Protein AF-A0A5B7CLL6-F1 (afdb_monomer_lite)

Radius of gyration: 22.06 Å; chains: 1; bounding box: 62×54×50 Å

Organism: Portunus trituberculatus (NCBI:txid210409)

InterPro domains:
  IPR011990 Tetratricopeptide-like helical domain superfamily [G3DSA:1.25.40.10] (32-292)
  IPR011990 Tetratricopeptide-like helical domain superfamily [SSF48452] (37-175)
  IPR039941 Tetratricopeptide repeat protein 30 [PTHR20931] (1-291)

Foldseek 3Di:
DDPLVVDPDPVCPVVSVLVVLVVCVVPPPPPLVVVCPPPLVVSLVVLVVVCVVVPDFLVSLLSNLVSCVVVVVNVSNVVSLVVLVVCCCVVPVVLVFQCVVVVHDDDAPAPDPSLVRSCLLSSLLSQLVSCVVVVVLVSSVSSLRRGRDHDPVRDDQSSLQSVLVSCCVPCVPSSLVSLVVQVPDPPHDLCSLLVNLVSCLVVVVLVVSVVSCVVVVVSCVVRHDPLSVLLSVLSSCCVPPVPVSVVSVVVSVVVLVVLLVVLVVQLVVCVVVVPVVSNVVSVVVNVVSVVD

Secondary structure (DSSP, 8-state):
--GGGG---GGGHHHHHHHHHHHHHHHHSSHHHHT-SS-HHHHHHHHHHHHHHH---HHHHHHHHHHHHHTT-HHHHHHHHHHHHHHHHHH-GGG-TTTTTTT-------S-HHHHHTTHHHHHHHHHHHHHHTT-HHHHHHHHHSS----GGG--HHHHHHHHHHTTTT-HHHHHHHHHHHHTSSS--THHHHHHHHHHHHTT-HHHHHHHHHHTHHHHHHHS-HHHHHHHHHHHHTTT-HHHHHHHHHHHHHHHHHHHHHHHHHHHHHHHTT-HHHHHHHHHHHHHHHT-

Sequence (292 aa):
MKVTHQIEAPEYAGSITKLQAAIKYGEEDLPGAKSLEGRYEEACQKFTSALQVAGYQPHLSYNIALCHYRLKQYAPALKHIADIIERGIREHPELSVGMTTEGIEVRSVGNTLTLHETALIEAFNLKAAIEYQLKNYEAAREALTDMPPRSEEELDAVTLHNQALMNMETKPTEGFEKMQFLLGQNPFPPETFGNLLLLYCKYEYYHLAADVLAENAHLTYKYLTPHLFDFLDALITQQTAASEAYRKFDELGSRHIELLRKLTKVVQEARQNHDDDQVKTAVNEYEEILER

pLDDT: mean 86.13, std 16.88, range [28.53, 98.44]

Structure (mmCIF, N/CA/C/O backbone):
data_AF-A0A5B7CLL6-F1
#
_entry.id   AF-A0A5B7CLL6-F1
#
loop_
_atom_site.group_PDB
_atom_site.id
_atom_site.type_symbol
_atom_site.label_atom_id
_atom_site.label_alt_id
_atom_site.label_comp_id
_atom_site.label_asym_id
_atom_site.label_entity_id
_atom_site.label_seq_id
_atom_site.pdbx_PDB_ins_code
_atom_site.Cartn_x
_atom_site.Cartn_y
_atom_site.Cartn_z
_atom_site.occupancy
_atom_site.B_iso_or_equiv
_atom_site.auth_seq_id
_atom_site.auth_comp_id
_atom_site.auth_asym_id
_atom_site.auth_atom_id
_atom_site.pdbx_PDB_model_num
ATOM 1 N N . MET A 1 1 ? -30.129 6.382 -10.573 1.00 28.53 1 MET A N 1
ATOM 2 C CA . MET A 1 1 ? -31.321 5.591 -10.186 1.00 28.53 1 MET A CA 1
ATOM 3 C C . MET A 1 1 ? -31.013 4.125 -10.446 1.00 28.53 1 MET A C 1
ATOM 5 O O . MET A 1 1 ? -30.958 3.743 -11.606 1.00 28.53 1 MET A O 1
ATOM 9 N N . LYS A 1 2 ? -30.702 3.332 -9.412 1.00 29.56 2 LYS A N 1
ATOM 10 C CA . LYS A 1 2 ? -30.306 1.923 -9.580 1.00 29.56 2 LYS A CA 1
ATOM 11 C C . LYS A 1 2 ? -31.516 0.997 -9.413 1.00 29.56 2 LYS A C 1
ATOM 13 O O . LYS A 1 2 ? -32.236 1.096 -8.422 1.00 29.56 2 LYS A O 1
ATOM 18 N N . VAL A 1 3 ? -31.685 0.100 -10.387 1.00 39.50 3 VAL A N 1
ATOM 19 C CA . VAL A 1 3 ? -32.756 -0.907 -10.571 1.00 39.50 3 VAL A CA 1
ATOM 20 C C . VAL A 1 3 ? -33.029 -1.770 -9.325 1.00 39.50 3 VAL A C 1
ATOM 22 O O . VAL A 1 3 ? -34.127 -2.289 -9.156 1.00 39.50 3 VAL A O 1
ATOM 25 N N . THR A 1 4 ? -32.078 -1.857 -8.394 1.00 43.03 4 THR A N 1
ATOM 26 C CA . THR A 1 4 ? -32.193 -2.615 -7.137 1.00 43.03 4 THR A CA 1
ATOM 27 C C . THR A 1 4 ? -33.289 -2.122 -6.188 1.00 43.03 4 THR A C 1
ATOM 29 O O . THR A 1 4 ? -33.722 -2.884 -5.334 1.00 43.03 4 THR A O 1
ATOM 32 N N . HIS A 1 5 ? -33.772 -0.883 -6.337 1.00 43.03 5 HIS A N 1
ATOM 33 C CA . HIS A 1 5 ? -34.861 -0.336 -5.513 1.00 43.03 5 HIS A CA 1
ATOM 34 C C . HIS A 1 5 ? -36.261 -0.796 -5.958 1.00 43.03 5 HIS A C 1
ATOM 36 O O . HIS A 1 5 ? -37.241 -0.430 -5.322 1.00 43.03 5 HIS A O 1
ATOM 42 N N . GLN A 1 6 ? -36.373 -1.549 -7.060 1.00 43.72 6 GLN A N 1
ATOM 43 C CA . GLN A 1 6 ? -37.655 -1.955 -7.656 1.00 43.72 6 GLN A CA 1
ATOM 44 C C . GLN A 1 6 ? -37.982 -3.448 -7.465 1.00 43.72 6 GLN A C 1
ATOM 46 O O . GLN A 1 6 ? -38.968 -3.930 -8.016 1.00 43.72 6 GLN A O 1
ATOM 51 N N . ILE A 1 7 ? -37.164 -4.196 -6.716 1.00 49.41 7 ILE A N 1
ATOM 52 C CA . ILE A 1 7 ? -37.350 -5.637 -6.494 1.00 49.41 7 ILE A CA 1
ATOM 53 C C . ILE A 1 7 ? -37.855 -5.849 -5.058 1.00 49.41 7 ILE A C 1
ATOM 55 O O . ILE A 1 7 ? -37.069 -5.869 -4.117 1.00 49.41 7 ILE A O 1
ATOM 59 N N . GLU A 1 8 ? -39.172 -6.001 -4.890 1.00 44.25 8 GLU A N 1
ATOM 60 C CA . GLU A 1 8 ? -39.861 -6.129 -3.586 1.00 44.25 8 GLU A CA 1
ATOM 61 C C . GLU A 1 8 ? -40.186 -7.590 -3.199 1.00 44.25 8 GLU A C 1
ATOM 63 O O . GLU A 1 8 ? -41.149 -7.867 -2.486 1.00 44.25 8 GLU A O 1
ATOM 68 N N . ALA A 1 9 ? -39.410 -8.561 -3.681 1.00 53.50 9 ALA A N 1
ATOM 69 C CA . ALA A 1 9 ? -39.629 -9.974 -3.365 1.00 53.50 9 ALA A CA 1
ATOM 70 C C . ALA A 1 9 ? -38.901 -10.371 -2.052 1.00 53.50 9 ALA A C 1
ATOM 72 O O . ALA A 1 9 ? -37.671 -10.265 -1.994 1.00 53.50 9 ALA A O 1
ATOM 73 N N . PRO A 1 10 ? -39.607 -10.863 -1.005 1.00 54.81 10 PRO A N 1
ATOM 74 C CA . PRO A 1 10 ? -39.025 -11.147 0.319 1.00 54.81 10 PRO A CA 1
ATOM 75 C C . PRO A 1 10 ? -37.880 -12.168 0.307 1.00 54.81 10 PRO A C 1
ATOM 77 O O . PRO A 1 10 ? -36.974 -12.107 1.134 1.00 54.81 10 PRO A O 1
ATOM 80 N N . GLU A 1 11 ? -37.906 -13.095 -0.648 1.00 50.88 11 GLU A N 1
ATOM 81 C CA . GLU A 1 11 ? -36.912 -14.159 -0.826 1.00 50.88 11 GLU A CA 1
ATOM 82 C C . GLU A 1 11 ? -35.535 -13.650 -1.286 1.00 50.88 11 GLU A C 1
ATOM 84 O O . GLU A 1 11 ? -34.520 -14.294 -1.024 1.00 50.88 11 GLU A O 1
ATOM 89 N N . TYR A 1 12 ? -35.473 -12.462 -1.896 1.00 44.03 12 TYR A N 1
ATOM 90 C CA . TYR A 1 12 ? -34.223 -11.845 -2.344 1.00 44.03 12 TYR A CA 1
ATOM 91 C C . TYR A 1 12 ? -33.722 -10.747 -1.406 1.00 44.03 12 TYR A C 1
ATOM 93 O O . TYR A 1 12 ? -32.648 -10.205 -1.651 1.00 44.03 12 TYR A O 1
ATOM 101 N N . ALA A 1 13 ? -34.435 -10.443 -0.316 1.00 47.12 13 ALA A N 1
ATOM 102 C CA . ALA A 1 13 ? -34.081 -9.360 0.601 1.00 47.12 13 ALA A CA 1
ATOM 103 C C . ALA A 1 13 ? -32.644 -9.488 1.138 1.00 47.12 13 ALA A C 1
ATOM 105 O O . ALA A 1 13 ? -31.889 -8.525 1.086 1.00 47.12 13 ALA A O 1
ATOM 106 N N . GLY A 1 14 ? -32.220 -10.689 1.551 1.00 43.41 14 GLY A N 1
ATOM 107 C CA . GLY A 1 14 ? -30.854 -10.923 2.039 1.00 43.41 14 GLY A CA 1
ATOM 108 C C . GLY A 1 14 ? -29.777 -10.734 0.962 1.00 43.41 14 GLY A C 1
ATOM 109 O O . GLY A 1 14 ? -28.738 -10.129 1.222 1.00 43.41 14 GLY A O 1
ATOM 110 N N . SER A 1 15 ? -30.035 -11.194 -0.264 1.00 43.47 15 SER A N 1
ATOM 111 C CA . SER A 1 15 ? -29.130 -11.005 -1.405 1.00 43.47 15 SER A CA 1
ATOM 112 C C . SER A 1 15 ? -29.089 -9.549 -1.857 1.00 43.47 15 SER A C 1
ATOM 114 O O . SER A 1 15 ? -28.024 -9.055 -2.201 1.00 43.47 15 SER A O 1
ATOM 116 N N . ILE A 1 16 ? -30.218 -8.839 -1.794 1.00 45.34 16 ILE A N 1
ATOM 117 C CA . ILE A 1 16 ? -30.319 -7.405 -2.076 1.00 45.34 16 ILE A CA 1
ATOM 118 C C . ILE A 1 16 ? -29.562 -6.607 -1.017 1.00 45.34 16 ILE A C 1
ATOM 120 O O . ILE A 1 16 ? -28.816 -5.716 -1.394 1.00 45.34 16 ILE A O 1
ATOM 124 N N . THR A 1 17 ? -29.656 -6.948 0.272 1.00 48.69 17 THR A N 1
ATOM 125 C CA . THR A 1 17 ? -28.866 -6.299 1.331 1.00 48.69 17 THR A CA 1
ATOM 126 C C . THR A 1 17 ? -27.371 -6.543 1.146 1.00 48.69 17 THR A C 1
ATOM 128 O O . THR A 1 17 ? -26.596 -5.600 1.258 1.00 48.69 17 THR A O 1
ATOM 131 N N . LYS A 1 18 ? -26.952 -7.765 0.788 1.00 47.22 18 LYS A N 1
ATOM 132 C CA . LYS A 1 18 ? -25.548 -8.062 0.453 1.00 47.22 18 LYS A CA 1
ATOM 133 C C . LYS A 1 18 ? -25.075 -7.290 -0.779 1.00 47.22 18 LYS A C 1
ATOM 135 O O . LYS A 1 18 ? -23.983 -6.735 -0.766 1.00 47.22 18 LYS A O 1
ATOM 140 N N . LEU A 1 19 ? -25.903 -7.202 -1.821 1.00 41.66 19 LEU A N 1
ATOM 141 C CA . LEU A 1 19 ? -25.585 -6.460 -3.042 1.00 41.66 19 LEU A CA 1
ATOM 142 C C . LEU A 1 19 ? -25.564 -4.947 -2.793 1.00 41.66 19 LEU A C 1
ATOM 144 O O . LEU A 1 19 ? -24.717 -4.249 -3.327 1.00 41.66 19 LEU A O 1
ATOM 148 N N . GLN A 1 20 ? -26.473 -4.429 -1.967 1.00 43.66 20 GLN A N 1
ATOM 149 C CA . GLN A 1 20 ? -26.506 -3.033 -1.538 1.00 43.66 20 GLN A CA 1
ATOM 150 C C . GLN A 1 20 ? -25.306 -2.704 -0.652 1.00 43.66 20 GLN A C 1
ATOM 152 O O . GLN A 1 20 ? -24.717 -1.652 -0.850 1.00 43.66 20 GLN A O 1
ATOM 157 N N . ALA A 1 21 ? -24.899 -3.601 0.251 1.00 44.84 21 ALA A N 1
ATOM 158 C CA . ALA A 1 21 ? -23.683 -3.463 1.046 1.00 44.84 21 ALA A CA 1
ATOM 159 C C . ALA A 1 21 ? -22.424 -3.514 0.169 1.00 44.84 21 ALA A C 1
ATOM 161 O O . ALA A 1 21 ? -21.547 -2.684 0.349 1.00 44.84 21 ALA A O 1
ATOM 162 N N . ALA A 1 22 ? -22.362 -4.393 -0.836 1.00 44.75 22 ALA A N 1
ATOM 163 C CA . ALA A 1 22 ? -21.267 -4.451 -1.810 1.00 44.75 22 ALA A CA 1
ATOM 164 C C . ALA A 1 22 ? -21.238 -3.234 -2.760 1.00 44.75 22 ALA A C 1
ATOM 166 O O . ALA A 1 22 ? -20.177 -2.748 -3.139 1.00 44.75 22 ALA A O 1
ATOM 167 N N . ILE A 1 23 ? -22.401 -2.693 -3.133 1.00 43.12 23 ILE A N 1
ATOM 168 C CA . ILE A 1 23 ? -22.498 -1.442 -3.899 1.00 43.12 23 ILE A CA 1
ATOM 169 C C . ILE A 1 23 ? -22.072 -0.256 -3.029 1.00 43.12 23 ILE A C 1
ATOM 171 O O . ILE A 1 23 ? -21.338 0.606 -3.499 1.00 43.12 23 ILE A O 1
ATOM 175 N N . LYS A 1 24 ? -22.483 -0.239 -1.758 1.00 40.00 24 LYS A N 1
ATOM 176 C CA . LYS A 1 24 ? -22.046 0.736 -0.756 1.00 40.00 24 LYS A CA 1
ATOM 177 C C . LYS A 1 24 ? -20.530 0.648 -0.536 1.00 40.00 24 LYS A C 1
ATOM 179 O O . LYS A 1 24 ? -19.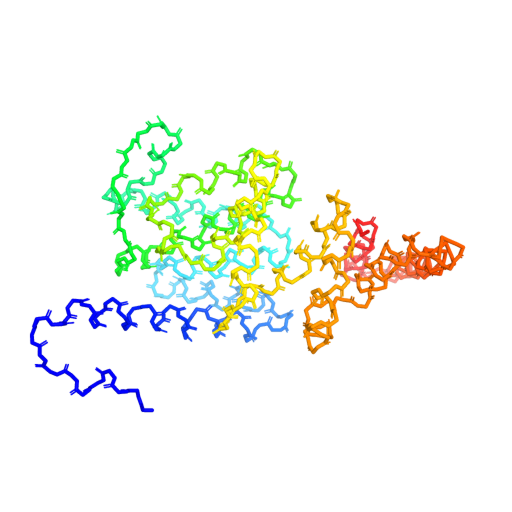869 1.676 -0.546 1.00 40.00 24 LYS A O 1
ATOM 184 N N . TYR A 1 25 ? -19.979 -0.565 -0.487 1.00 44.16 25 TYR A N 1
ATOM 185 C CA . TYR A 1 25 ? -18.542 -0.859 -0.443 1.00 44.16 25 TYR A CA 1
ATOM 186 C C . TYR A 1 25 ? -17.788 -0.256 -1.641 1.00 44.16 25 TYR A C 1
ATOM 188 O O . TYR A 1 25 ? -16.724 0.332 -1.484 1.00 44.16 25 TYR A O 1
ATOM 196 N N . GLY A 1 26 ? -18.367 -0.332 -2.844 1.00 43.38 26 GLY A N 1
ATOM 197 C CA . GLY A 1 26 ? -17.780 0.267 -4.047 1.00 43.38 26 GLY A CA 1
ATOM 198 C C . GLY A 1 26 ? -17.932 1.791 -4.162 1.00 43.38 26 GLY A C 1
ATOM 199 O O . GLY A 1 26 ? -17.134 2.425 -4.853 1.00 43.38 26 GLY A O 1
ATOM 200 N N . GLU A 1 27 ? -18.946 2.391 -3.526 1.00 36.75 27 GLU A N 1
ATOM 201 C CA . GLU A 1 27 ? -19.299 3.811 -3.702 1.00 36.75 27 GLU A CA 1
ATOM 202 C C . GLU A 1 27 ? -18.923 4.721 -2.518 1.00 36.75 27 GLU A C 1
ATOM 204 O O . GLU A 1 27 ? -18.674 5.908 -2.740 1.00 36.75 27 GLU A O 1
ATOM 209 N N . GLU A 1 28 ? -18.842 4.207 -1.287 1.00 43.53 28 GLU A N 1
ATOM 210 C CA . GLU A 1 28 ? -18.696 5.033 -0.075 1.00 43.53 28 GLU A CA 1
ATOM 211 C C . GLU A 1 28 ? -17.295 5.045 0.553 1.00 43.53 28 GLU A C 1
ATOM 213 O O . GLU A 1 28 ? -17.025 5.934 1.357 1.00 43.53 28 GLU A O 1
ATOM 218 N N . ASP A 1 29 ? -16.374 4.159 0.157 1.00 46.00 29 ASP A N 1
ATOM 219 C CA . ASP A 1 29 ? -15.053 4.058 0.814 1.00 46.00 29 ASP A CA 1
ATOM 220 C C . ASP A 1 29 ? -13.937 4.885 0.133 1.00 46.00 29 ASP A C 1
ATOM 222 O O . ASP A 1 29 ? -12.796 4.986 0.578 1.00 46.00 29 ASP A O 1
ATOM 226 N N . LEU A 1 30 ? -14.278 5.558 -0.968 1.00 39.41 30 LEU A N 1
ATOM 227 C CA . LEU A 1 30 ? -13.380 6.428 -1.734 1.00 39.41 30 LEU A CA 1
ATOM 228 C C . LEU A 1 30 ? -13.500 7.949 -1.486 1.00 39.41 30 LEU A C 1
ATOM 230 O O . LEU A 1 30 ? -12.500 8.628 -1.738 1.00 39.41 30 LEU A O 1
ATOM 234 N N . PRO A 1 31 ? -14.616 8.553 -1.018 1.00 41.47 31 PRO A N 1
ATOM 235 C CA . PRO A 1 31 ? -14.715 10.016 -0.952 1.00 41.47 31 PRO A CA 1
ATOM 236 C C . PRO A 1 31 ? -13.878 10.660 0.162 1.00 41.47 31 PRO A C 1
ATOM 238 O O . PRO A 1 31 ? -13.373 11.767 -0.028 1.00 41.47 31 PRO A O 1
ATOM 241 N N . GLY A 1 32 ? -13.705 9.988 1.307 1.00 42.59 32 GLY A N 1
ATOM 242 C CA . GLY A 1 32 ? -13.029 10.574 2.472 1.00 42.59 32 GLY A CA 1
ATOM 243 C C . GLY A 1 32 ? -11.549 10.868 2.220 1.00 42.59 32 GLY A C 1
ATOM 244 O O . GLY A 1 32 ? -11.071 11.956 2.536 1.00 42.59 32 GLY A O 1
ATOM 245 N N . ALA A 1 33 ? -10.844 9.929 1.580 1.00 36.81 33 ALA A N 1
ATOM 246 C CA . ALA A 1 33 ? -9.417 10.045 1.282 1.00 36.81 33 ALA A CA 1
ATOM 247 C C . ALA A 1 33 ? -9.124 10.705 -0.079 1.00 36.81 33 ALA A C 1
ATOM 249 O O . ALA A 1 33 ? -8.124 11.412 -0.194 1.00 36.81 33 ALA A O 1
ATOM 250 N N . LYS A 1 34 ? -9.995 10.563 -1.098 1.00 42.22 34 LYS A N 1
ATOM 251 C CA . LYS A 1 34 ? -9.813 11.288 -2.377 1.00 42.22 34 LYS A CA 1
ATOM 252 C C . LYS A 1 34 ? -9.913 12.803 -2.228 1.00 42.22 34 LYS A C 1
ATOM 254 O O . LYS A 1 34 ? -9.340 13.515 -3.041 1.00 42.22 34 LYS A O 1
ATOM 259 N N . SER A 1 35 ? -10.618 13.305 -1.213 1.00 41.06 35 SER A N 1
ATOM 260 C CA . SER A 1 35 ? -10.756 14.749 -0.990 1.00 41.06 35 SER A CA 1
ATOM 261 C C . SER A 1 35 ? -9.531 15.399 -0.321 1.00 41.06 35 SER A C 1
ATOM 263 O O . SER A 1 35 ? -9.553 16.606 -0.072 1.00 41.06 35 SER A O 1
ATOM 265 N N . LEU A 1 36 ? -8.483 14.633 0.002 1.00 48.75 36 LEU A N 1
ATOM 266 C CA . LEU A 1 36 ? -7.332 15.084 0.788 1.00 48.75 36 LEU A CA 1
ATOM 267 C C . LEU A 1 36 ? -6.051 15.127 -0.050 1.00 48.75 36 LEU A C 1
ATOM 269 O O . LEU A 1 36 ? -5.024 14.598 0.364 1.00 48.75 36 LEU A O 1
ATOM 273 N N . GLU A 1 37 ? -6.106 15.755 -1.226 1.00 55.41 37 GLU A N 1
ATOM 274 C CA . GLU A 1 37 ? -4.934 16.048 -2.064 1.00 55.41 37 GLU A CA 1
ATOM 275 C C . GLU A 1 37 ? -3.871 16.829 -1.258 1.00 55.41 37 GLU A C 1
ATOM 277 O O . GLU A 1 37 ? -3.902 18.054 -1.164 1.00 55.41 37 GLU A O 1
ATOM 282 N N . GLY A 1 38 ? -2.956 16.106 -0.605 1.00 62.75 38 GLY A N 1
ATOM 283 C CA . GLY A 1 38 ? -1.790 16.647 0.103 1.00 62.75 38 GLY A CA 1
ATOM 284 C C . GLY A 1 38 ? -2.044 17.333 1.453 1.00 62.75 38 GLY A C 1
ATOM 285 O O . GLY A 1 38 ? -1.084 17.757 2.083 1.00 62.75 38 GLY A O 1
ATOM 286 N N . ARG A 1 39 ? -3.290 17.441 1.937 1.00 80.06 39 ARG A N 1
ATOM 287 C CA . ARG A 1 39 ? -3.636 18.157 3.192 1.00 80.06 39 ARG A CA 1
ATOM 288 C C . ARG A 1 39 ? -3.904 17.206 4.360 1.00 80.06 39 ARG A C 1
ATOM 290 O O . ARG A 1 39 ? -4.949 17.277 5.012 1.00 80.06 39 ARG A O 1
ATOM 297 N N . TYR A 1 40 ? -2.980 16.283 4.599 1.00 84.75 40 TYR A N 1
ATOM 298 C CA . TYR A 1 40 ? -3.172 15.199 5.565 1.00 84.75 40 TYR A CA 1
ATOM 299 C C . TYR A 1 40 ? -3.127 15.678 7.022 1.00 84.75 40 TYR A C 1
ATOM 301 O O . TYR A 1 40 ? -3.878 15.165 7.849 1.00 84.75 40 TYR A O 1
ATOM 309 N N . GLU A 1 41 ? -2.324 16.693 7.348 1.00 85.12 41 GLU A N 1
ATOM 310 C CA . GLU A 1 41 ? -2.275 17.282 8.691 1.00 85.12 41 GLU A CA 1
ATOM 311 C C . GLU A 1 41 ? -3.617 17.905 9.080 1.00 85.12 41 GLU A C 1
ATOM 313 O O . GLU A 1 41 ? -4.142 17.652 10.165 1.00 85.12 41 GLU A O 1
ATOM 318 N N . GLU A 1 42 ? -4.208 18.692 8.180 1.00 84.69 42 GLU A N 1
ATOM 319 C CA . GLU A 1 42 ? -5.504 19.326 8.419 1.00 84.69 42 GLU A CA 1
ATOM 320 C C . GLU A 1 42 ? -6.633 18.300 8.529 1.00 84.69 42 GLU A C 1
ATOM 322 O O . GLU A 1 42 ? -7.548 18.446 9.344 1.00 84.69 42 GLU A O 1
ATOM 327 N N . ALA A 1 43 ? -6.576 17.250 7.708 1.00 85.19 43 ALA A N 1
ATOM 328 C CA . ALA A 1 43 ? -7.517 16.144 7.780 1.00 85.19 43 ALA A CA 1
ATOM 329 C C . ALA A 1 43 ? -7.431 15.428 9.127 1.00 85.19 43 ALA A C 1
ATOM 331 O O . ALA A 1 43 ? -8.451 15.234 9.790 1.00 85.19 43 ALA A O 1
ATOM 332 N N . CYS A 1 44 ? -6.209 15.114 9.560 1.00 88.38 44 CYS A N 1
ATOM 333 C CA . CYS A 1 44 ? -5.941 14.481 10.842 1.00 88.38 44 CYS A CA 1
ATOM 334 C C . CYS A 1 44 ? -6.528 15.302 11.999 1.00 88.38 44 CYS A C 1
ATOM 336 O O . CYS A 1 44 ? -7.218 14.755 12.862 1.00 88.38 44 CYS A O 1
ATOM 338 N N . GLN A 1 45 ? -6.354 16.629 11.976 1.00 89.50 45 GLN A N 1
ATOM 339 C CA . GLN A 1 45 ? -6.948 17.526 12.972 1.00 89.50 45 GLN A CA 1
ATOM 340 C C . GLN A 1 45 ? -8.480 17.457 12.973 1.00 89.50 45 GLN A C 1
ATOM 342 O O . GLN A 1 45 ? -9.081 17.289 14.033 1.00 89.50 45 GLN A O 1
ATOM 347 N N . LYS A 1 46 ? -9.123 17.520 11.799 1.00 89.50 46 LYS A N 1
ATOM 348 C CA . LYS A 1 46 ? -10.590 17.440 11.685 1.00 89.50 46 LYS A CA 1
ATOM 349 C C . LYS A 1 46 ? -11.139 16.110 12.192 1.00 89.50 46 LYS A C 1
ATOM 351 O O . LYS A 1 46 ? -12.118 16.111 12.937 1.00 89.50 46 LYS A O 1
ATOM 356 N N . PHE A 1 47 ? -10.513 14.991 11.828 1.00 90.94 47 PHE A N 1
ATOM 357 C CA . PHE A 1 47 ? -10.928 13.674 12.313 1.00 90.94 47 PHE A CA 1
ATOM 358 C C . PHE A 1 47 ? -10.720 13.534 13.820 1.00 90.94 47 PHE A C 1
ATOM 360 O O . PHE A 1 47 ? -11.599 13.021 14.508 1.00 90.94 47 PHE A O 1
ATOM 367 N N . THR A 1 48 ? -9.618 14.065 14.352 1.00 89.88 48 THR A N 1
ATOM 368 C CA . THR A 1 48 ? -9.360 14.087 15.798 1.00 89.88 48 THR A CA 1
ATOM 369 C C . THR A 1 48 ? -10.427 14.892 16.542 1.00 89.88 48 THR A C 1
ATOM 371 O O . THR A 1 48 ? -10.965 14.422 17.544 1.00 89.88 48 THR A O 1
ATOM 374 N N . SER A 1 49 ? -10.798 16.074 16.040 1.00 90.31 49 SER A N 1
ATOM 375 C C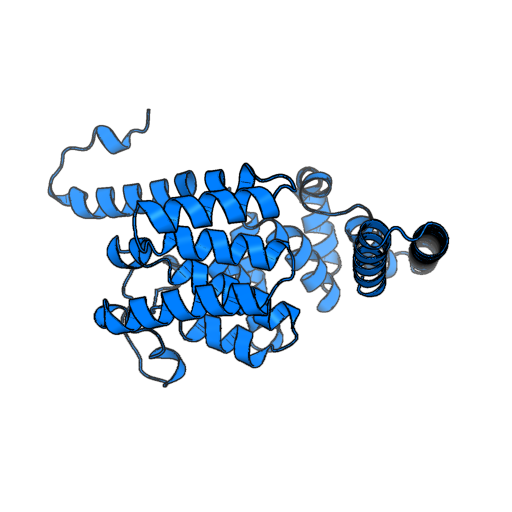A . SER A 1 49 ? -11.888 16.870 16.618 1.00 90.31 49 SER A CA 1
ATOM 376 C C . SER A 1 49 ? -13.239 16.152 16.530 1.00 90.31 49 SER A C 1
ATOM 378 O O . SER A 1 49 ? -13.999 16.167 17.495 1.00 90.31 49 SER A O 1
ATOM 380 N N . ALA A 1 50 ? -13.535 15.484 15.411 1.00 89.62 50 ALA A N 1
ATOM 381 C CA . ALA A 1 50 ? -14.760 14.699 15.263 1.00 89.62 50 ALA A CA 1
ATOM 382 C C . ALA A 1 50 ? -14.820 13.538 16.270 1.00 89.62 50 ALA A C 1
ATOM 384 O O . ALA A 1 50 ? -15.852 13.342 16.907 1.00 89.62 50 ALA A O 1
ATOM 385 N N . LEU A 1 51 ? -13.705 12.829 16.474 1.00 88.44 51 LEU A N 1
ATOM 386 C CA . LEU A 1 51 ? -13.587 11.738 17.446 1.00 88.44 51 LEU A CA 1
ATOM 387 C C . LEU A 1 51 ? -13.797 12.227 18.892 1.00 88.44 51 LEU A C 1
ATOM 389 O O . LEU A 1 51 ? -14.418 11.538 19.696 1.00 88.44 51 LEU A O 1
ATOM 393 N N . GLN A 1 52 ? -13.324 13.433 19.227 1.00 90.19 52 GLN A N 1
ATOM 394 C CA . GLN A 1 52 ? -13.542 14.042 20.547 1.00 90.19 52 GLN A CA 1
ATOM 395 C C . GLN A 1 52 ? -15.016 14.384 20.810 1.00 90.19 52 GLN A C 1
ATOM 397 O O . GLN A 1 52 ? -15.470 14.273 21.946 1.00 90.19 52 GLN A O 1
ATOM 402 N N . VAL A 1 53 ? -15.761 14.797 19.778 1.00 92.44 53 VAL A N 1
ATOM 403 C CA . VAL A 1 53 ? -17.172 15.203 19.904 1.00 92.44 53 VAL A CA 1
ATOM 404 C C . VAL A 1 53 ? -18.121 14.006 19.832 1.00 92.44 53 VAL A C 1
ATOM 406 O O . VAL A 1 53 ? -19.034 13.900 20.647 1.00 92.44 53 VAL A O 1
ATOM 409 N N . ALA A 1 54 ? -17.927 13.114 18.859 1.00 90.12 54 ALA A N 1
ATOM 410 C CA . ALA A 1 54 ? -18.807 11.970 18.610 1.00 90.12 54 ALA A CA 1
ATOM 411 C C . ALA A 1 54 ? -18.478 10.744 19.481 1.00 90.12 54 ALA A C 1
ATOM 413 O O . ALA A 1 54 ? -19.250 9.786 19.522 1.00 90.12 54 ALA A O 1
ATOM 414 N N . GLY A 1 55 ? -17.336 10.766 20.172 1.00 90.25 55 GLY A N 1
ATOM 415 C CA . GLY A 1 55 ? -16.785 9.601 20.848 1.00 90.25 55 GLY A CA 1
ATOM 416 C C . GLY A 1 55 ? -16.075 8.658 19.877 1.00 90.25 55 GLY A C 1
ATOM 417 O O . GLY A 1 55 ? -15.912 8.941 18.689 1.00 90.25 55 GLY A O 1
ATOM 418 N N . TYR A 1 56 ? -15.618 7.523 20.404 1.00 92.62 56 TYR A N 1
ATOM 419 C CA . TYR A 1 56 ? -14.859 6.560 19.614 1.00 92.62 56 TYR A CA 1
ATOM 420 C C . TYR A 1 56 ? -15.700 5.986 18.466 1.00 92.62 56 TYR A C 1
ATOM 422 O O . TYR A 1 56 ? -16.793 5.478 18.700 1.00 92.62 56 TYR A O 1
ATOM 430 N N . GLN A 1 57 ? -15.156 6.039 17.250 1.00 92.44 57 GLN A N 1
ATOM 431 C CA . GLN A 1 57 ? -15.726 5.444 16.042 1.00 92.44 57 GLN A CA 1
ATOM 432 C C . GLN A 1 57 ? -14.589 4.775 15.250 1.00 92.44 57 GLN A C 1
ATOM 434 O O . GLN A 1 57 ? -13.611 5.472 14.941 1.00 92.44 57 GLN A O 1
ATOM 439 N N . PRO A 1 58 ? -14.682 3.477 14.900 1.00 94.31 58 PRO A N 1
ATOM 440 C CA . PRO A 1 58 ? -13.594 2.758 14.232 1.00 94.31 58 PRO A CA 1
ATOM 441 C C . PRO A 1 58 ? -13.131 3.423 12.933 1.00 94.31 58 PRO A C 1
ATOM 443 O O . PRO A 1 58 ? -11.942 3.693 12.776 1.00 94.31 58 PRO A O 1
ATOM 446 N N . HIS A 1 59 ? -14.062 3.825 12.063 1.00 93.06 59 HIS A N 1
ATOM 447 C CA . HIS A 1 59 ? -13.727 4.514 10.811 1.00 93.06 59 HIS A CA 1
ATOM 448 C C . HIS A 1 59 ? -13.036 5.873 11.022 1.00 93.06 59 HIS A C 1
ATOM 450 O O . HIS A 1 59 ? -12.166 6.249 10.238 1.00 93.06 59 HIS A O 1
ATOM 456 N N . LEU A 1 60 ? -13.367 6.623 12.084 1.00 91.50 60 LEU A N 1
ATOM 457 C CA . LEU A 1 60 ? -12.645 7.864 12.402 1.00 91.50 60 LEU A CA 1
ATOM 458 C C . LEU A 1 60 ? -11.219 7.565 12.872 1.00 91.50 60 LEU A C 1
ATOM 460 O O . LEU A 1 60 ? -10.289 8.243 12.443 1.00 91.50 60 LEU A O 1
ATOM 464 N N . SER A 1 61 ? -11.038 6.536 13.705 1.00 95.44 61 SER A N 1
ATOM 465 C CA . SER A 1 61 ? -9.706 6.088 14.129 1.00 95.44 61 SER A CA 1
ATOM 466 C C . SER A 1 61 ? -8.873 5.616 12.933 1.00 95.44 61 SER A C 1
ATOM 468 O O . SER A 1 61 ? -7.705 5.982 12.815 1.00 95.44 61 SER A O 1
ATOM 470 N N . TYR A 1 62 ? -9.488 4.883 12.000 1.00 96.50 62 TYR A N 1
ATOM 471 C CA . TYR A 1 62 ? -8.840 4.436 10.769 1.00 96.50 62 TYR A CA 1
ATOM 472 C C . TYR A 1 62 ? -8.413 5.621 9.897 1.00 96.50 62 TYR A C 1
ATOM 474 O O . TYR A 1 62 ? -7.269 5.682 9.459 1.00 96.50 62 TYR A O 1
ATOM 482 N N . ASN A 1 63 ? -9.283 6.615 9.708 1.00 93.12 63 ASN A N 1
ATOM 483 C CA . ASN A 1 63 ? -8.949 7.809 8.933 1.00 93.12 63 ASN A CA 1
ATOM 484 C C . ASN A 1 63 ? -7.790 8.612 9.550 1.00 93.12 63 ASN A C 1
ATOM 486 O O . ASN A 1 63 ? -6.943 9.129 8.818 1.00 93.12 63 ASN A O 1
ATOM 490 N N . ILE A 1 64 ? -7.704 8.686 10.883 1.00 93.00 64 ILE A N 1
ATOM 491 C CA . ILE A 1 64 ? -6.554 9.284 11.581 1.00 93.00 64 ILE A CA 1
ATOM 492 C C . ILE A 1 64 ? -5.285 8.458 11.326 1.00 93.00 64 ILE A C 1
ATOM 494 O O . ILE A 1 64 ? -4.247 9.025 10.975 1.00 93.00 64 ILE A O 1
ATOM 498 N N . ALA A 1 65 ? -5.368 7.126 11.432 1.00 95.31 65 ALA A N 1
ATOM 499 C CA . ALA A 1 65 ? -4.253 6.231 11.127 1.00 95.31 65 ALA A CA 1
ATOM 500 C C . ALA A 1 65 ? -3.759 6.406 9.685 1.00 95.31 65 ALA A C 1
ATOM 502 O O . ALA A 1 65 ? -2.556 6.511 9.451 1.00 95.31 65 ALA A O 1
ATOM 503 N N . LEU A 1 66 ? -4.683 6.508 8.728 1.00 92.88 66 LEU A N 1
ATOM 504 C CA . LEU A 1 66 ? -4.380 6.719 7.318 1.00 92.88 66 LEU A CA 1
ATOM 505 C C . LEU A 1 66 ? -3.691 8.069 7.085 1.00 92.88 66 LEU A C 1
ATOM 507 O O . LEU A 1 66 ? -2.722 8.132 6.331 1.00 92.88 66 LEU A O 1
ATOM 511 N N . CYS A 1 67 ? -4.127 9.138 7.761 1.00 90.12 67 CYS A N 1
ATOM 512 C CA . CYS A 1 67 ? -3.439 10.429 7.699 1.00 90.12 67 CYS A CA 1
ATOM 513 C C . CYS A 1 67 ? -2.003 10.316 8.227 1.00 90.12 67 CYS A C 1
ATOM 515 O O . CYS A 1 67 ? -1.070 10.752 7.559 1.00 90.12 67 CYS A O 1
ATOM 517 N N . HIS A 1 68 ? -1.803 9.679 9.384 1.00 92.56 68 HIS A N 1
ATOM 518 C CA . HIS A 1 68 ? -0.462 9.454 9.926 1.00 92.56 68 HIS A CA 1
ATOM 519 C C . HIS A 1 68 ? 0.411 8.603 9.000 1.00 92.56 68 HIS A C 1
ATOM 521 O O . HIS A 1 68 ? 1.578 8.931 8.802 1.00 92.56 68 HIS A O 1
ATOM 527 N N . TYR A 1 69 ? -0.150 7.564 8.378 1.00 92.06 69 TYR A N 1
ATOM 528 C CA . TYR A 1 69 ? 0.544 6.760 7.376 1.00 92.06 69 TYR A CA 1
ATOM 529 C C . TYR A 1 69 ? 0.992 7.600 6.174 1.00 92.06 69 TYR A C 1
ATOM 531 O O . TYR A 1 69 ? 2.157 7.535 5.787 1.00 92.06 69 TYR A O 1
ATOM 539 N N . ARG A 1 70 ? 0.108 8.445 5.624 1.00 87.12 70 ARG A N 1
ATOM 540 C CA . ARG A 1 70 ? 0.447 9.360 4.517 1.00 87.12 70 ARG A CA 1
ATOM 541 C C . ARG A 1 70 ? 1.514 10.387 4.903 1.00 87.12 70 ARG A C 1
ATOM 543 O O . ARG A 1 70 ? 2.284 10.799 4.046 1.00 87.12 70 ARG A O 1
ATOM 550 N N . LEU A 1 71 ? 1.602 10.735 6.186 1.00 86.94 71 LEU A N 1
ATOM 551 C CA . LEU A 1 71 ? 2.650 11.582 6.765 1.00 86.94 71 LEU A CA 1
ATOM 552 C C . LEU A 1 71 ? 3.907 10.812 7.200 1.00 86.94 71 LEU A C 1
ATOM 554 O O . LEU A 1 71 ? 4.785 11.397 7.835 1.00 86.94 71 LEU A O 1
ATOM 558 N N . LYS A 1 72 ? 3.987 9.505 6.909 1.00 88.25 72 LYS A N 1
ATOM 559 C CA . LYS A 1 72 ? 5.066 8.589 7.327 1.00 88.25 72 LYS A CA 1
ATOM 560 C C . LYS A 1 72 ? 5.282 8.506 8.842 1.00 88.25 72 LYS A C 1
ATOM 562 O O . LYS A 1 72 ? 6.330 8.091 9.331 1.00 88.25 72 LYS A O 1
ATOM 567 N N . GLN A 1 73 ? 4.268 8.868 9.616 1.00 91.44 73 GLN A N 1
ATOM 568 C CA . GLN A 1 73 ? 4.250 8.769 11.070 1.00 91.44 73 GLN A CA 1
ATOM 569 C C . GLN A 1 73 ? 3.725 7.386 11.471 1.00 91.44 73 GLN A C 1
ATOM 571 O O . GLN A 1 73 ? 2.602 7.242 11.956 1.00 91.44 73 GLN A O 1
ATOM 576 N N . TYR A 1 74 ? 4.539 6.349 11.257 1.00 94.81 74 TYR A N 1
ATOM 577 C CA . TYR A 1 74 ? 4.087 4.963 11.415 1.00 94.81 74 TYR A CA 1
ATOM 578 C C . TYR A 1 74 ? 3.733 4.592 12.856 1.00 94.81 74 TYR A C 1
ATOM 580 O O . TYR A 1 74 ? 2.746 3.900 13.069 1.00 94.81 74 TYR A O 1
ATOM 588 N N . ALA A 1 75 ? 4.467 5.083 13.858 1.00 96.31 75 ALA A N 1
ATOM 589 C CA . ALA A 1 75 ? 4.169 4.762 15.256 1.00 96.31 75 ALA A CA 1
ATOM 590 C C . ALA A 1 75 ? 2.778 5.273 15.707 1.00 96.31 75 ALA A C 1
ATOM 592 O O . ALA A 1 75 ? 1.999 4.476 16.235 1.00 96.31 75 ALA A O 1
ATOM 593 N N . PRO A 1 76 ? 2.397 6.545 15.459 1.00 96.44 76 PRO A N 1
ATOM 594 C CA . PRO A 1 76 ? 1.020 6.998 15.663 1.00 96.44 76 PRO A CA 1
ATOM 595 C C . PRO A 1 76 ? -0.020 6.215 14.852 1.00 96.44 76 PRO A C 1
ATOM 597 O O . PRO A 1 76 ? -1.071 5.876 15.394 1.00 96.44 76 PRO A O 1
ATOM 600 N N . ALA A 1 77 ? 0.268 5.887 13.587 1.00 97.12 77 ALA A N 1
ATOM 601 C CA . ALA A 1 77 ? -0.649 5.110 12.751 1.00 97.12 77 ALA A CA 1
ATOM 602 C C . ALA A 1 77 ? -0.917 3.715 13.343 1.00 97.12 77 ALA A C 1
ATOM 604 O O . ALA A 1 77 ? -2.071 3.334 13.532 1.00 97.12 77 ALA A O 1
ATOM 605 N N . LEU A 1 78 ? 0.143 2.992 13.715 1.00 98.00 78 LEU A N 1
ATOM 606 C CA . LEU A 1 78 ? 0.065 1.663 14.323 1.00 98.00 78 LEU A CA 1
ATOM 607 C C . LEU A 1 78 ? -0.672 1.677 15.662 1.00 98.00 78 LEU A C 1
ATOM 609 O O . LEU A 1 78 ? -1.394 0.731 15.957 1.00 98.00 78 LEU A O 1
ATOM 613 N N . LYS A 1 79 ? -0.561 2.757 16.445 1.00 98.06 79 LYS A N 1
ATOM 614 C CA . LYS A 1 79 ? -1.340 2.909 17.680 1.00 98.06 79 LYS A CA 1
ATOM 615 C C . LYS A 1 79 ? -2.846 2.932 17.403 1.00 98.06 79 LYS A C 1
ATOM 617 O O . LYS A 1 79 ? -3.592 2.192 18.033 1.00 98.06 79 LYS A O 1
ATOM 622 N N . HIS A 1 80 ? -3.292 3.743 16.444 1.00 97.50 80 HIS A N 1
ATOM 623 C CA . HIS A 1 80 ? -4.709 3.803 16.071 1.00 97.50 80 HIS A CA 1
ATOM 624 C C . HIS A 1 80 ? -5.221 2.484 15.483 1.00 97.50 80 HIS A C 1
ATOM 626 O O . HIS A 1 80 ? -6.360 2.103 15.745 1.00 97.50 80 HIS A O 1
ATOM 632 N N . ILE A 1 81 ? -4.383 1.790 14.709 1.00 98.38 81 ILE A N 1
ATOM 633 C CA . ILE A 1 81 ? -4.674 0.457 14.164 1.00 98.38 81 ILE A CA 1
ATOM 634 C C . ILE A 1 81 ? -4.831 -0.567 15.293 1.00 98.38 81 ILE A C 1
ATOM 636 O O . ILE A 1 81 ? -5.813 -1.305 15.305 1.00 98.38 81 ILE A O 1
ATOM 640 N N . ALA A 1 82 ? -3.905 -0.593 16.255 1.00 98.25 82 ALA A N 1
ATOM 641 C CA . ALA A 1 82 ? -3.975 -1.487 17.406 1.00 98.25 82 ALA A CA 1
ATOM 642 C C . ALA A 1 82 ? -5.257 -1.251 18.219 1.00 98.25 82 ALA A C 1
ATOM 644 O O . ALA A 1 82 ? -5.972 -2.206 18.506 1.00 98.25 82 ALA A O 1
ATOM 645 N N . ASP A 1 83 ? -5.612 0.012 18.481 1.00 97.62 83 ASP A N 1
ATOM 646 C CA . ASP A 1 83 ? -6.847 0.364 19.192 1.00 97.62 83 ASP A CA 1
ATOM 647 C C . ASP A 1 83 ? -8.112 -0.150 18.469 1.00 97.62 83 ASP A C 1
ATOM 649 O O . ASP A 1 83 ? -9.076 -0.548 19.127 1.00 97.62 83 ASP A O 1
ATOM 653 N N . ILE A 1 84 ? -8.136 -0.133 17.126 1.00 98.25 84 ILE A N 1
ATOM 654 C CA . ILE A 1 84 ? -9.241 -0.690 16.319 1.00 98.25 84 ILE A CA 1
ATOM 655 C C . ILE A 1 84 ? -9.293 -2.210 16.460 1.00 98.25 84 ILE A C 1
ATOM 657 O O . ILE A 1 84 ? -10.354 -2.761 16.751 1.00 98.25 84 ILE A O 1
ATOM 661 N N . ILE A 1 85 ? -8.152 -2.881 16.292 1.00 98.12 85 ILE A N 1
ATOM 662 C CA . ILE A 1 85 ? -8.060 -4.343 16.344 1.00 98.12 85 ILE A CA 1
ATOM 663 C C . ILE A 1 85 ? -8.448 -4.864 17.732 1.00 98.12 85 ILE A C 1
ATOM 665 O O . ILE A 1 85 ? -9.293 -5.751 17.837 1.00 98.12 85 ILE A O 1
ATOM 669 N N . GLU A 1 86 ? -7.895 -4.290 18.802 1.00 97.56 86 GLU A N 1
ATOM 670 C CA . GLU A 1 86 ? -8.185 -4.703 20.181 1.00 97.56 86 GLU A CA 1
ATOM 671 C C . GLU A 1 86 ? -9.672 -4.563 20.522 1.00 97.56 86 GLU A C 1
ATOM 673 O O . GLU A 1 86 ? -10.262 -5.449 21.149 1.00 97.56 86 GLU A O 1
ATOM 678 N N . ARG A 1 87 ? -10.307 -3.468 20.087 1.00 97.31 87 ARG A N 1
ATOM 679 C CA . ARG A 1 87 ? -11.748 -3.278 20.275 1.00 97.31 87 ARG A CA 1
ATOM 680 C C . ARG A 1 87 ? -12.556 -4.249 19.435 1.00 97.31 87 ARG A C 1
ATOM 682 O O . ARG A 1 87 ? -13.472 -4.848 19.983 1.00 97.31 87 ARG A O 1
ATOM 689 N N . GLY A 1 88 ? -12.193 -4.462 18.172 1.00 97.12 88 GLY A N 1
ATOM 690 C CA . GLY A 1 88 ? -12.848 -5.442 17.308 1.00 97.12 88 GLY A CA 1
ATOM 691 C C . GLY A 1 88 ? -12.820 -6.851 17.904 1.00 97.12 88 GLY A C 1
ATOM 692 O O . GLY A 1 88 ? -13.857 -7.496 17.979 1.00 97.12 88 GLY A O 1
ATOM 693 N N . ILE A 1 89 ? -11.675 -7.293 18.434 1.00 96.56 89 ILE A N 1
ATOM 694 C CA . ILE A 1 89 ? -11.543 -8.600 19.103 1.00 96.56 89 ILE A CA 1
ATOM 695 C C . ILE A 1 89 ? -12.418 -8.676 20.360 1.00 96.56 89 ILE A C 1
ATOM 697 O O . ILE A 1 89 ? -13.082 -9.681 20.609 1.00 96.56 89 ILE A O 1
ATOM 701 N N . ARG A 1 90 ? -12.406 -7.621 21.181 1.00 96.94 90 ARG A N 1
ATOM 702 C CA . ARG A 1 90 ? -13.110 -7.602 22.468 1.00 96.94 90 ARG A CA 1
ATOM 703 C C . ARG A 1 90 ? -14.626 -7.482 22.316 1.00 96.94 90 ARG A C 1
ATOM 705 O O . ARG A 1 90 ? -15.362 -8.071 23.103 1.00 96.94 90 ARG A O 1
ATOM 712 N N . GLU A 1 91 ? -15.076 -6.658 21.378 1.00 96.88 91 GLU A N 1
ATOM 713 C CA . GLU A 1 91 ? -16.484 -6.295 21.190 1.00 96.88 91 GLU A CA 1
ATOM 714 C C . GLU A 1 91 ? -17.187 -7.246 20.214 1.00 96.88 91 GLU A C 1
ATOM 716 O O . GLU A 1 91 ? -18.384 -7.476 20.373 1.00 96.88 91 GLU A O 1
ATOM 721 N N . HIS A 1 92 ? -16.437 -7.852 19.284 1.00 96.31 92 HIS A N 1
ATOM 722 C CA . HIS A 1 92 ? -16.943 -8.759 18.252 1.00 96.31 92 HIS A CA 1
ATOM 723 C C . HIS A 1 92 ? -16.121 -10.060 18.144 1.00 96.31 92 HIS A C 1
ATOM 725 O O . HIS A 1 92 ? -15.536 -10.344 17.090 1.00 96.31 92 HIS A O 1
ATOM 731 N N . PRO A 1 93 ? -16.065 -10.892 19.206 1.00 95.06 93 PRO A N 1
ATOM 732 C CA . PRO A 1 93 ? -15.324 -12.157 19.186 1.00 95.06 93 PRO A CA 1
ATOM 733 C C . PRO A 1 93 ? -15.810 -13.131 18.096 1.00 95.06 93 PRO A C 1
ATOM 735 O O . PRO A 1 93 ? -15.059 -14.002 17.661 1.00 95.06 93 PRO A O 1
ATOM 738 N N . GLU A 1 94 ? -17.044 -12.977 17.609 1.00 93.00 94 GLU A N 1
ATOM 739 C CA . GLU A 1 94 ? -17.606 -13.738 16.491 1.00 93.00 94 GLU A CA 1
ATOM 740 C C . GLU A 1 94 ? -16.859 -13.537 15.162 1.00 93.00 94 GLU A C 1
ATOM 742 O O . GLU A 1 94 ? -16.906 -14.418 14.302 1.00 93.00 94 GLU A O 1
ATOM 747 N N . LEU A 1 95 ? -16.130 -12.426 14.993 1.00 94.62 95 LEU A N 1
ATOM 748 C CA . LEU A 1 95 ? -15.371 -12.139 13.772 1.00 94.62 95 LEU A CA 1
ATOM 749 C C . LEU A 1 95 ? -14.076 -12.952 13.652 1.00 94.62 95 LEU A C 1
ATOM 751 O O . LEU A 1 95 ? -13.435 -12.904 12.606 1.00 94.62 95 LEU A O 1
ATOM 755 N N . SER A 1 96 ? -13.714 -13.735 14.676 1.00 93.06 96 SER A N 1
ATOM 756 C CA . SER A 1 96 ? -12.657 -14.758 14.601 1.00 93.06 96 SER A CA 1
ATOM 757 C C . SER A 1 96 ? -11.288 -14.236 14.130 1.00 93.06 96 SER A C 1
ATOM 759 O O . SER A 1 96 ? -10.547 -14.939 13.444 1.00 93.06 96 SER A O 1
ATOM 761 N N . VAL A 1 97 ? -10.953 -12.998 14.499 1.00 94.06 97 VAL A N 1
ATOM 762 C CA . VAL A 1 97 ? -9.650 -12.363 14.239 1.00 94.06 97 VAL A CA 1
ATOM 763 C C . VAL A 1 97 ? -8.514 -13.219 14.817 1.00 94.06 97 VAL A C 1
ATOM 765 O O . VAL A 1 97 ? -8.625 -13.703 15.941 1.00 94.06 97 VAL A O 1
ATOM 768 N N . GLY A 1 98 ? -7.427 -13.401 14.061 1.00 89.38 98 GLY A N 1
ATOM 769 C CA . GLY A 1 98 ? -6.222 -14.137 14.485 1.00 89.38 98 GLY A CA 1
ATOM 770 C C . GLY A 1 98 ? -6.311 -15.669 14.415 1.00 89.38 98 GLY A C 1
ATOM 771 O O . GLY A 1 98 ? -5.291 -16.352 14.440 1.00 89.38 98 GLY A O 1
ATOM 772 N N . MET A 1 99 ? -7.508 -16.237 14.251 1.00 84.81 99 MET A N 1
ATOM 773 C CA . MET A 1 99 ? -7.715 -17.692 14.314 1.00 84.81 99 MET A CA 1
ATOM 774 C C . MET A 1 99 ? -7.016 -18.457 13.176 1.00 84.81 99 MET A C 1
ATOM 776 O O . MET A 1 99 ? -6.504 -19.557 13.385 1.00 84.81 99 MET A O 1
ATOM 780 N N . THR A 1 100 ? -6.946 -17.872 11.975 1.00 78.06 100 THR A N 1
ATOM 781 C CA . THR A 1 100 ? -6.262 -18.489 10.824 1.00 78.06 100 THR A CA 1
ATOM 782 C C . THR A 1 100 ? -4.756 -18.613 11.068 1.00 78.06 100 THR A C 1
ATOM 784 O O . THR A 1 100 ? -4.160 -19.636 10.733 1.00 78.06 100 THR A O 1
ATOM 787 N N . THR A 1 101 ? -4.138 -17.597 11.677 1.00 75.38 101 THR A N 1
ATOM 788 C CA . THR A 1 101 ? -2.710 -17.594 12.037 1.00 75.38 101 THR A CA 1
ATOM 789 C C . THR A 1 101 ? -2.398 -18.669 13.081 1.00 75.38 101 THR A C 1
ATOM 791 O O . THR A 1 101 ? -1.362 -19.327 13.003 1.00 75.38 101 THR A O 1
ATOM 794 N N . GLU A 1 102 ? -3.333 -18.928 13.998 1.00 77.00 102 GLU A N 1
ATOM 795 C CA . GLU A 1 102 ? -3.255 -20.029 14.968 1.00 77.00 102 GLU A CA 1
ATOM 796 C C . GLU A 1 102 ? -3.503 -21.422 14.348 1.00 77.00 102 GLU A C 1
ATOM 798 O O . GLU A 1 102 ? -3.445 -22.437 15.045 1.00 77.00 102 GLU A O 1
ATOM 803 N N . GLY A 1 103 ? -3.759 -21.503 13.036 1.00 78.00 103 GLY A N 1
ATOM 804 C CA . GLY A 1 103 ? -4.010 -22.754 12.318 1.00 78.00 103 GLY A CA 1
ATOM 805 C C . GLY A 1 103 ? -5.410 -23.330 12.544 1.00 78.00 103 GLY A C 1
ATOM 806 O O . GLY A 1 103 ? -5.639 -24.511 12.276 1.00 78.00 103 GLY A O 1
ATOM 807 N N . ILE A 1 104 ? -6.347 -22.522 13.046 1.00 79.50 104 ILE A N 1
ATOM 808 C CA . ILE A 1 104 ? -7.731 -22.925 13.284 1.00 79.50 104 ILE A CA 1
ATOM 809 C C . ILE A 1 104 ? -8.542 -22.647 12.016 1.00 79.50 104 ILE A C 1
ATOM 811 O O . ILE A 1 104 ? -8.714 -21.499 11.609 1.00 79.50 104 ILE A O 1
ATOM 815 N N . GLU A 1 105 ? -9.082 -23.699 11.396 1.00 75.94 105 GLU A N 1
ATOM 816 C CA . GLU A 1 105 ? -10.014 -23.542 10.278 1.00 75.94 105 GLU A CA 1
ATOM 817 C C . GLU A 1 105 ? -11.348 -22.977 10.775 1.00 75.94 105 GLU A C 1
ATOM 819 O O . GLU A 1 105 ? -12.145 -23.659 11.427 1.00 75.94 105 GLU A O 1
ATOM 824 N N . VAL A 1 106 ? -11.604 -21.717 10.433 1.00 80.50 106 VAL A N 1
ATOM 825 C CA . VAL A 1 106 ? -12.868 -21.034 10.710 1.00 80.50 106 VAL A CA 1
ATOM 826 C C . VAL A 1 106 ? -13.646 -20.811 9.424 1.00 80.50 106 VAL A C 1
ATOM 828 O O . VAL A 1 106 ? -13.090 -20.626 8.342 1.00 80.50 106 VAL A O 1
ATOM 831 N N . ARG A 1 107 ? -14.974 -20.837 9.541 1.00 87.00 107 ARG A N 1
ATOM 832 C CA . ARG A 1 107 ? -15.858 -20.525 8.415 1.00 87.00 107 ARG A CA 1
ATOM 833 C C . ARG A 1 107 ? -15.763 -19.044 8.075 1.00 87.00 107 ARG A C 1
ATOM 835 O O . ARG A 1 107 ? -15.525 -18.226 8.959 1.00 87.00 107 ARG A O 1
ATOM 842 N N . SER A 1 108 ? -16.032 -18.720 6.809 1.00 91.88 108 SER A N 1
ATOM 843 C CA . SER A 1 108 ? -16.162 -17.327 6.390 1.00 91.88 108 SER A CA 1
ATOM 844 C C . SER A 1 108 ? -17.190 -16.597 7.258 1.00 91.88 108 SER A C 1
ATOM 846 O O . SER A 1 108 ? -18.313 -17.083 7.434 1.00 91.88 108 SER A O 1
ATOM 848 N N . VAL A 1 109 ? -16.809 -15.426 7.766 1.00 92.44 109 VAL A N 1
ATOM 849 C CA . VAL A 1 109 ? -17.720 -14.501 8.452 1.00 92.44 109 VAL A CA 1
ATOM 850 C C . VAL A 1 109 ? -18.556 -13.689 7.458 1.00 92.44 109 VAL A C 1
ATOM 852 O O . VAL A 1 109 ? -19.587 -13.133 7.831 1.00 92.44 109 VAL A O 1
ATOM 855 N N . GLY A 1 110 ? -18.143 -13.655 6.187 1.00 92.25 110 GLY A N 1
ATOM 856 C CA . GLY A 1 110 ? -18.749 -12.870 5.116 1.00 92.25 110 GLY A CA 1
ATOM 857 C C . GLY A 1 110 ? -18.636 -11.352 5.306 1.00 92.25 110 GLY A C 1
ATOM 858 O O . GLY A 1 110 ? -18.187 -10.847 6.335 1.00 92.25 110 GLY A O 1
ATOM 859 N N . ASN A 1 111 ? -19.092 -10.594 4.307 1.00 93.12 111 ASN A N 1
ATOM 860 C CA . ASN A 1 111 ? -19.106 -9.124 4.344 1.00 93.12 111 ASN A CA 1
ATOM 861 C C . ASN A 1 111 ? -20.339 -8.598 5.098 1.00 93.12 111 ASN A C 1
ATOM 863 O O . ASN A 1 111 ? -21.291 -8.085 4.506 1.00 93.12 111 ASN A O 1
ATOM 867 N N . THR A 1 112 ? -20.357 -8.806 6.415 1.00 93.00 112 THR A N 1
ATOM 868 C CA . THR A 1 112 ? -21.447 -8.362 7.297 1.00 93.00 112 THR A CA 1
ATOM 869 C C . THR A 1 112 ? -21.368 -6.866 7.600 1.00 93.00 112 THR A C 1
ATOM 871 O O . THR A 1 112 ? -20.302 -6.257 7.525 1.00 93.00 112 THR A O 1
ATOM 874 N N . LEU A 1 113 ? -22.503 -6.271 7.991 1.00 92.19 113 LEU A N 1
ATOM 875 C CA . LEU A 1 113 ? -22.530 -4.884 8.469 1.00 92.19 113 LEU A CA 1
ATOM 876 C C . LEU A 1 113 ? -21.635 -4.707 9.702 1.00 92.19 113 LEU A C 1
ATOM 878 O O . LEU A 1 113 ? -20.893 -3.739 9.768 1.00 92.19 113 LEU A O 1
ATOM 882 N N . THR A 1 114 ? -21.652 -5.672 10.623 1.00 94.31 114 THR A N 1
ATOM 883 C CA . THR A 1 114 ? -20.786 -5.672 11.804 1.00 94.31 114 THR A CA 1
ATOM 884 C C . THR A 1 114 ? -19.314 -5.619 11.412 1.00 94.31 114 THR A C 1
ATOM 886 O O . THR A 1 114 ? -18.605 -4.732 11.870 1.00 94.31 114 THR A O 1
ATOM 889 N N . LEU A 1 115 ? -18.861 -6.502 10.509 1.00 94.25 115 LEU A N 1
ATOM 890 C CA . LEU A 1 115 ? -17.478 -6.486 10.024 1.00 94.25 115 LEU A CA 1
ATOM 891 C C . LEU A 1 115 ? -17.101 -5.117 9.446 1.00 94.25 115 LEU A C 1
ATOM 893 O O . LEU A 1 115 ? -16.035 -4.595 9.761 1.00 94.25 115 LEU A O 1
ATOM 897 N N . HIS A 1 116 ? -17.988 -4.524 8.649 1.00 92.19 116 HIS A N 1
ATOM 898 C CA . HIS A 1 116 ? -17.767 -3.193 8.096 1.00 92.19 116 HIS A CA 1
ATOM 899 C C . HIS A 1 116 ? -17.643 -2.121 9.190 1.00 92.19 116 HIS A C 1
ATOM 901 O O . HIS A 1 116 ? -16.645 -1.411 9.223 1.00 92.19 116 HIS A O 1
ATOM 907 N N . GLU A 1 117 ? -18.588 -2.051 10.131 1.00 93.38 117 GLU A N 1
ATOM 908 C CA . GLU A 1 117 ? -18.600 -1.045 11.205 1.00 93.38 117 GLU A CA 1
ATOM 909 C C . GLU A 1 117 ? -17.363 -1.116 12.114 1.00 93.38 117 GLU A C 1
ATOM 911 O O . GLU A 1 117 ? -16.975 -0.106 12.704 1.00 93.38 117 GLU A O 1
ATOM 916 N N . THR A 1 118 ? -16.713 -2.283 12.210 1.00 96.69 118 THR A N 1
ATOM 917 C CA . THR A 1 118 ? -15.472 -2.439 12.983 1.00 96.69 118 THR A CA 1
ATOM 918 C C . THR A 1 118 ? -14.232 -1.826 12.330 1.00 96.69 118 THR A C 1
ATOM 920 O O . THR A 1 118 ? -13.224 -1.668 13.014 1.00 96.69 118 THR A O 1
ATOM 923 N N . ALA A 1 119 ? -14.267 -1.503 11.033 1.00 97.38 119 ALA A N 1
ATOM 924 C CA . ALA A 1 119 ? -13.108 -1.075 10.241 1.00 97.38 119 ALA A CA 1
ATOM 925 C C . ALA A 1 119 ? -11.883 -2.024 10.314 1.00 97.38 119 ALA A C 1
ATOM 927 O O . ALA A 1 119 ? -10.737 -1.597 10.132 1.00 97.38 119 ALA A O 1
ATOM 928 N N . LEU A 1 120 ? -12.092 -3.310 10.638 1.00 97.81 120 LEU A N 1
ATOM 929 C CA . LEU A 1 120 ? -11.006 -4.278 10.825 1.00 97.81 120 LEU A CA 1
ATOM 930 C C . LEU A 1 120 ? -10.260 -4.567 9.522 1.00 97.81 120 LEU A C 1
ATOM 932 O O . LEU A 1 120 ? -9.035 -4.673 9.533 1.00 97.81 120 LEU A O 1
ATOM 936 N N . ILE A 1 121 ? -10.976 -4.685 8.402 1.00 97.19 121 ILE A N 1
ATOM 937 C CA . ILE A 1 121 ? -10.369 -5.001 7.103 1.00 97.19 121 ILE A CA 1
ATOM 938 C C . ILE A 1 121 ? -9.428 -3.876 6.673 1.00 97.19 121 ILE A C 1
ATOM 940 O O . ILE A 1 121 ? -8.287 -4.111 6.273 1.00 97.19 121 ILE A O 1
ATOM 944 N N . GLU A 1 122 ? -9.887 -2.643 6.822 1.00 96.56 122 GLU A N 1
ATOM 945 C CA . GLU A 1 122 ? -9.157 -1.422 6.539 1.00 96.56 122 GLU A CA 1
ATOM 946 C C . GLU A 1 122 ? -7.925 -1.299 7.451 1.00 96.56 122 GLU A C 1
ATOM 948 O O . GLU A 1 122 ? -6.809 -1.075 6.972 1.00 96.56 122 GLU A O 1
ATOM 953 N N . ALA A 1 123 ? -8.093 -1.532 8.758 1.00 97.94 123 ALA A N 1
ATOM 954 C CA . ALA A 1 123 ? -7.007 -1.485 9.734 1.00 97.94 123 ALA A CA 1
ATOM 955 C C . ALA A 1 123 ? -5.918 -2.535 9.460 1.00 97.94 123 ALA A C 1
ATOM 957 O O . ALA A 1 123 ? -4.731 -2.200 9.475 1.00 97.94 123 ALA A O 1
ATOM 958 N N . PHE A 1 124 ? -6.291 -3.784 9.165 1.00 98.44 124 PHE A N 1
ATOM 959 C CA . PHE A 1 124 ? -5.329 -4.843 8.855 1.00 98.44 124 PHE A CA 1
ATOM 960 C C . PHE A 1 124 ? -4.623 -4.627 7.513 1.00 98.44 124 PHE A C 1
ATOM 962 O O . PHE A 1 124 ? -3.417 -4.851 7.427 1.00 98.44 124 PHE A O 1
ATOM 969 N N . ASN A 1 125 ? -5.322 -4.139 6.483 1.00 97.56 125 ASN A N 1
ATOM 970 C CA . ASN A 1 125 ? -4.683 -3.780 5.213 1.00 97.56 125 ASN A CA 1
ATOM 971 C C . ASN A 1 125 ? -3.649 -2.663 5.411 1.00 97.56 125 ASN A C 1
ATOM 973 O O . ASN A 1 125 ? -2.542 -2.745 4.878 1.00 97.56 125 ASN A O 1
ATOM 977 N N . LEU A 1 126 ? -3.980 -1.642 6.208 1.00 96.94 126 LEU A N 1
ATOM 978 C CA . LEU A 1 126 ? -3.050 -0.558 6.518 1.00 96.94 126 LEU A CA 1
ATOM 979 C C . LEU A 1 126 ? -1.871 -1.041 7.374 1.00 96.94 126 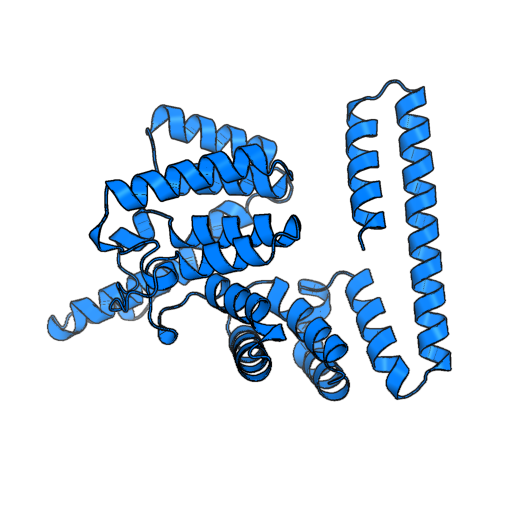LEU A C 1
ATOM 981 O O . LEU A 1 126 ? -0.739 -0.633 7.123 1.00 96.94 126 LEU A O 1
ATOM 985 N N . LYS A 1 127 ? -2.110 -1.945 8.334 1.00 98.25 127 LYS A N 1
ATOM 986 C CA . LYS A 1 127 ? -1.049 -2.614 9.104 1.00 98.25 127 LYS A CA 1
ATOM 987 C C . LYS A 1 127 ? -0.092 -3.347 8.168 1.00 98.25 127 LYS A C 1
ATOM 989 O O . LYS A 1 127 ? 1.108 -3.103 8.224 1.00 98.25 127 LYS A O 1
ATOM 994 N N . ALA A 1 128 ? -0.622 -4.179 7.269 1.00 97.06 128 ALA A N 1
ATOM 995 C CA . ALA A 1 128 ? 0.174 -4.927 6.304 1.00 97.06 128 ALA A CA 1
ATOM 996 C C . ALA A 1 128 ? 1.008 -3.997 5.408 1.00 97.06 128 ALA A C 1
ATOM 998 O O . ALA A 1 128 ? 2.197 -4.236 5.216 1.00 97.06 128 ALA A O 1
ATOM 999 N N . ALA A 1 129 ? 0.420 -2.898 4.925 1.00 95.19 129 ALA A N 1
ATOM 1000 C CA . ALA A 1 129 ? 1.127 -1.905 4.119 1.00 95.19 129 ALA A CA 1
ATOM 1001 C C . ALA A 1 129 ? 2.257 -1.197 4.893 1.00 95.19 129 ALA A C 1
ATOM 1003 O O . ALA A 1 129 ? 3.341 -0.996 4.344 1.00 95.19 129 ALA A O 1
ATOM 1004 N N . ILE A 1 130 ? 2.031 -0.831 6.162 1.00 95.31 130 ILE A N 1
ATOM 1005 C CA . ILE A 1 130 ? 3.060 -0.222 7.022 1.00 95.31 130 ILE A CA 1
ATOM 1006 C C . ILE A 1 130 ? 4.205 -1.204 7.267 1.00 95.31 130 ILE A C 1
ATOM 1008 O O . ILE A 1 130 ? 5.364 -0.848 7.064 1.00 95.31 130 ILE A O 1
ATOM 1012 N N . GLU A 1 131 ? 3.897 -2.437 7.667 1.00 97.00 131 GLU A N 1
ATOM 1013 C CA . GLU A 1 131 ? 4.916 -3.456 7.937 1.00 97.00 131 GLU A CA 1
ATOM 1014 C C . GLU A 1 131 ? 5.719 -3.794 6.676 1.00 97.00 131 GLU A C 1
ATOM 1016 O O . GLU A 1 131 ? 6.944 -3.912 6.731 1.00 97.00 131 GLU A O 1
ATOM 1021 N N . TYR A 1 132 ? 5.060 -3.855 5.515 1.00 92.94 132 TYR A N 1
ATOM 1022 C CA . TYR A 1 132 ? 5.732 -4.036 4.231 1.00 92.94 132 TYR A CA 1
ATOM 1023 C C . TYR A 1 132 ? 6.709 -2.891 3.937 1.00 92.94 132 TYR A C 1
ATOM 1025 O O . TYR A 1 132 ? 7.859 -3.138 3.576 1.00 92.94 132 TYR A O 1
ATOM 1033 N N . GLN A 1 133 ? 6.291 -1.638 4.151 1.00 89.81 133 GLN A N 1
ATOM 1034 C CA . GLN A 1 133 ? 7.148 -0.463 3.956 1.00 89.81 133 GLN A CA 1
ATOM 1035 C C . GLN A 1 133 ? 8.358 -0.463 4.902 1.00 89.81 133 GLN A C 1
ATOM 1037 O O . GLN A 1 133 ? 9.448 -0.034 4.526 1.00 89.81 133 GLN A O 1
ATOM 1042 N N . LEU A 1 134 ? 8.183 -0.984 6.118 1.00 91.69 134 LEU A N 1
ATOM 1043 C CA . LEU A 1 134 ? 9.248 -1.175 7.103 1.00 91.69 134 LEU A CA 1
ATOM 1044 C C . LEU A 1 134 ? 10.118 -2.415 6.831 1.00 91.69 134 LEU A C 1
ATOM 1046 O O . LEU A 1 134 ? 11.040 -2.683 7.597 1.00 91.69 134 LEU A O 1
ATOM 1050 N N . LYS A 1 135 ? 9.869 -3.139 5.728 1.00 92.12 135 LYS A N 1
ATOM 1051 C CA . LYS A 1 135 ? 10.555 -4.382 5.325 1.00 92.12 135 LYS A CA 1
ATOM 1052 C C . LYS A 1 135 ? 10.345 -5.547 6.303 1.00 92.12 135 LYS A C 1
ATOM 1054 O O . LYS A 1 135 ? 11.077 -6.534 6.262 1.00 92.12 135 LYS A O 1
ATOM 1059 N N . ASN A 1 136 ? 9.307 -5.473 7.134 1.00 95.25 136 ASN A N 1
ATOM 1060 C CA . ASN A 1 136 ? 8.880 -6.532 8.043 1.00 95.25 136 ASN A CA 1
ATOM 1061 C C . ASN A 1 136 ? 7.892 -7.470 7.330 1.00 95.25 136 ASN A C 1
ATOM 1063 O O . ASN A 1 136 ? 6.712 -7.540 7.672 1.00 95.25 136 ASN A O 1
ATOM 1067 N N . TYR A 1 137 ? 8.358 -8.191 6.307 1.00 92.38 137 TYR A N 1
ATOM 1068 C CA . TYR A 1 137 ? 7.479 -8.992 5.441 1.00 92.38 137 TYR A CA 1
ATOM 1069 C C . TYR A 1 137 ? 6.707 -10.092 6.184 1.00 92.38 137 TYR A C 1
ATOM 1071 O O . TYR A 1 137 ? 5.575 -10.403 5.818 1.00 92.38 137 TYR A O 1
ATOM 1079 N N . GLU A 1 138 ? 7.288 -10.659 7.244 1.00 93.62 138 GLU A N 1
ATOM 1080 C CA . GLU A 1 138 ? 6.598 -11.644 8.084 1.00 93.62 138 GLU A CA 1
ATOM 1081 C C . GLU A 1 138 ? 5.398 -11.025 8.807 1.00 93.62 138 GLU A C 1
ATOM 1083 O O . GLU A 1 138 ? 4.297 -11.562 8.708 1.00 93.62 138 GLU A O 1
ATOM 1088 N N . ALA A 1 139 ? 5.583 -9.860 9.436 1.00 95.38 139 ALA A N 1
ATOM 1089 C CA . ALA A 1 139 ? 4.516 -9.134 10.124 1.00 95.38 139 ALA A CA 1
ATOM 1090 C C . ALA A 1 139 ? 3.446 -8.621 9.147 1.00 95.38 139 ALA A C 1
ATOM 1092 O O . ALA A 1 139 ? 2.256 -8.620 9.462 1.00 95.38 139 ALA A O 1
ATOM 1093 N N . ALA A 1 140 ? 3.850 -8.224 7.935 1.00 94.81 140 ALA A N 1
ATOM 1094 C CA . ALA A 1 140 ? 2.917 -7.840 6.882 1.00 94.81 140 ALA A CA 1
ATOM 1095 C C . ALA A 1 140 ? 2.022 -9.017 6.464 1.00 94.81 140 ALA A C 1
ATOM 1097 O O . ALA A 1 140 ? 0.809 -8.855 6.333 1.00 94.81 140 ALA A O 1
ATOM 1098 N N . ARG A 1 141 ? 2.601 -10.214 6.310 1.00 93.69 141 ARG A N 1
ATOM 1099 C CA . ARG A 1 141 ? 1.850 -11.437 6.006 1.00 93.69 141 ARG A CA 1
ATOM 1100 C C . ARG A 1 141 ? 0.936 -11.842 7.161 1.00 93.69 141 ARG A C 1
ATOM 1102 O O . ARG A 1 141 ? -0.219 -12.167 6.909 1.00 93.69 141 ARG A O 1
ATOM 1109 N N . GLU A 1 142 ? 1.434 -11.791 8.394 1.00 94.94 142 GLU A N 1
ATOM 1110 C CA . GLU A 1 142 ? 0.659 -12.084 9.607 1.00 94.94 142 GLU A CA 1
ATOM 1111 C C . GLU A 1 142 ? -0.559 -11.160 9.729 1.00 94.94 142 GLU A C 1
ATOM 1113 O O . GLU A 1 142 ? -1.672 -11.621 9.950 1.00 94.94 142 GLU A O 1
ATOM 1118 N N . ALA A 1 143 ? -0.395 -9.863 9.454 1.00 96.88 143 ALA A N 1
ATOM 1119 C CA . ALA A 1 143 ? -1.511 -8.921 9.447 1.00 96.88 143 ALA A CA 1
ATOM 1120 C C . ALA A 1 143 ? -2.619 -9.300 8.445 1.00 96.88 143 ALA A C 1
ATOM 1122 O O . ALA A 1 143 ? -3.789 -9.032 8.708 1.00 96.88 143 ALA A O 1
ATOM 1123 N N . LEU A 1 144 ? -2.279 -9.919 7.308 1.00 95.06 144 LEU A N 1
ATOM 1124 C CA . LEU A 1 144 ? -3.270 -10.391 6.336 1.00 95.06 144 LEU A CA 1
ATOM 1125 C C . LEU A 1 144 ? -3.936 -11.706 6.763 1.00 95.06 144 LEU A C 1
ATOM 1127 O O . LEU A 1 144 ? -5.104 -11.912 6.441 1.00 95.06 144 LEU A O 1
ATOM 1131 N N . THR A 1 145 ? -3.222 -12.595 7.460 1.00 93.69 145 THR A N 1
ATOM 1132 C CA . THR A 1 145 ? -3.786 -13.863 7.958 1.00 93.69 145 THR A CA 1
ATOM 1133 C C . THR A 1 145 ? -4.609 -13.678 9.230 1.00 93.69 145 THR A C 1
ATOM 1135 O O . THR A 1 145 ? -5.556 -14.429 9.447 1.00 93.69 145 THR A O 1
ATOM 1138 N N . ASP A 1 146 ? -4.317 -12.646 10.023 1.00 95.81 146 ASP A N 1
ATOM 1139 C CA . ASP A 1 146 ? -5.079 -12.274 11.219 1.00 95.81 146 ASP A CA 1
ATOM 1140 C C . ASP A 1 146 ? -6.445 -11.656 10.908 1.00 95.81 146 ASP A C 1
ATOM 1142 O O . ASP A 1 146 ? -7.295 -11.566 11.798 1.00 95.81 146 ASP A O 1
ATOM 1146 N N . MET A 1 147 ? -6.676 -11.225 9.664 1.00 96.00 147 MET A N 1
ATOM 1147 C CA . MET A 1 147 ? -7.963 -10.674 9.250 1.00 96.00 147 MET A CA 1
ATOM 1148 C C . MET A 1 147 ? -9.116 -11.648 9.547 1.00 96.00 147 MET A C 1
ATOM 1150 O O . MET A 1 147 ? -8.942 -12.864 9.419 1.00 96.00 147 MET A O 1
ATOM 1154 N N . PRO A 1 148 ? -10.323 -11.132 9.854 1.00 96.06 148 PRO A N 1
ATOM 1155 C CA . PRO A 1 148 ? -11.538 -11.937 9.893 1.00 96.06 148 PRO A CA 1
ATOM 1156 C C . PRO A 1 148 ? -11.645 -12.854 8.660 1.00 96.06 148 PRO A C 1
ATOM 1158 O O . PRO A 1 148 ? -11.538 -12.360 7.528 1.00 96.06 148 PRO A O 1
ATOM 1161 N N . PRO A 1 149 ? -11.837 -14.173 8.848 1.00 94.12 149 PRO A N 1
ATOM 1162 C CA . PRO A 1 149 ? -11.754 -15.139 7.763 1.00 94.12 149 PRO A CA 1
ATOM 1163 C C . PRO A 1 149 ? -12.896 -14.913 6.776 1.00 94.12 149 PRO A C 1
ATOM 1165 O O . PRO A 1 149 ? -14.069 -14.900 7.146 1.00 94.12 149 PRO A O 1
ATOM 1168 N N . ARG A 1 150 ? -12.552 -14.744 5.500 1.00 93.69 150 ARG A N 1
ATOM 1169 C CA . ARG A 1 150 ? -13.491 -14.548 4.389 1.00 93.69 150 ARG A CA 1
ATOM 1170 C C . ARG A 1 150 ? -13.144 -15.504 3.259 1.00 93.69 150 ARG A C 1
ATOM 1172 O O . ARG A 1 150 ? -11.977 -15.859 3.091 1.00 93.69 150 ARG A O 1
ATOM 1179 N N . SER A 1 151 ? -14.147 -15.925 2.491 1.00 90.31 151 SER A N 1
ATOM 1180 C CA . SER A 1 151 ? -13.871 -16.665 1.259 1.00 90.31 151 SER A CA 1
ATOM 1181 C C . SER A 1 151 ? -13.224 -15.742 0.227 1.00 90.31 151 SER A C 1
ATOM 1183 O O . SER A 1 151 ? -13.401 -14.526 0.274 1.00 90.31 151 SER A O 1
ATOM 1185 N N . GLU A 1 152 ? -12.472 -16.312 -0.709 1.00 88.19 152 GLU A N 1
ATOM 1186 C CA . GLU A 1 152 ? -11.733 -15.539 -1.710 1.00 88.19 152 GLU A CA 1
ATOM 1187 C C . GLU A 1 152 ? -12.643 -14.653 -2.577 1.00 88.19 152 GLU A C 1
ATOM 1189 O O . GLU A 1 152 ? -12.294 -13.516 -2.876 1.00 88.19 152 GLU A O 1
ATOM 1194 N N . GLU A 1 153 ? -13.850 -15.131 -2.890 1.00 89.06 153 GLU A N 1
ATOM 1195 C CA . GLU A 1 153 ? -14.881 -14.396 -3.639 1.00 89.06 153 GLU A CA 1
ATOM 1196 C C . GLU A 1 153 ? -15.448 -13.188 -2.871 1.00 89.06 153 GLU A C 1
ATOM 1198 O O . GLU A 1 153 ? -16.034 -12.284 -3.465 1.00 89.06 153 GLU A O 1
ATOM 1203 N N . GLU A 1 154 ? -15.299 -13.171 -1.544 1.00 91.00 154 GLU A N 1
ATOM 1204 C CA . GLU A 1 154 ? -15.761 -12.093 -0.666 1.00 91.00 154 GLU A CA 1
ATOM 1205 C C . GLU A 1 154 ? -14.657 -11.077 -0.357 1.00 91.00 154 GLU A C 1
ATOM 1207 O O . GLU A 1 154 ? -14.933 -10.056 0.282 1.00 91.00 154 GLU A O 1
ATOM 1212 N N . LEU A 1 155 ? -13.417 -11.342 -0.777 1.00 91.31 155 LEU A N 1
ATOM 1213 C CA . LEU A 1 155 ? -12.314 -10.424 -0.554 1.00 91.31 155 LEU A CA 1
ATOM 1214 C C . LEU A 1 155 ? -12.487 -9.168 -1.392 1.00 91.31 155 LEU A C 1
ATOM 1216 O O . LEU A 1 155 ? -12.817 -9.189 -2.577 1.00 91.31 155 LEU A O 1
ATOM 1220 N N . ASP A 1 156 ? -12.211 -8.049 -0.750 1.00 92.69 156 ASP A N 1
ATOM 1221 C CA . ASP A 1 156 ? -12.146 -6.780 -1.426 1.00 92.69 156 ASP A CA 1
ATOM 1222 C C . ASP A 1 156 ? -10.866 -6.625 -2.242 1.00 92.69 156 ASP A C 1
ATOM 1224 O O . ASP A 1 156 ? -9.867 -7.318 -2.044 1.00 92.69 156 ASP A O 1
ATOM 1228 N N . ALA A 1 157 ? -10.894 -5.658 -3.155 1.00 92.75 157 ALA A N 1
ATOM 1229 C CA . ALA A 1 157 ? -9.821 -5.457 -4.109 1.00 92.75 157 ALA A CA 1
ATOM 1230 C C . ALA A 1 157 ? -8.469 -5.129 -3.445 1.00 92.75 157 ALA A C 1
ATOM 1232 O O . ALA A 1 157 ? -7.428 -5.531 -3.963 1.00 92.75 157 ALA A O 1
ATOM 1233 N N . VAL A 1 158 ? -8.472 -4.431 -2.301 1.00 94.06 158 VAL A N 1
ATOM 1234 C CA . VAL A 1 158 ? -7.247 -4.061 -1.575 1.00 94.06 158 VAL A CA 1
ATOM 1235 C C . VAL A 1 158 ? -6.668 -5.279 -0.863 1.00 94.06 158 VAL A C 1
ATOM 1237 O O . VAL A 1 158 ? -5.485 -5.573 -1.039 1.00 94.06 158 VAL A O 1
ATOM 1240 N N . THR A 1 159 ? -7.488 -6.036 -0.126 1.00 95.25 159 THR A N 1
ATOM 1241 C CA . THR A 1 159 ? -7.033 -7.287 0.494 1.00 95.25 159 THR A CA 1
ATOM 1242 C C . THR A 1 159 ? -6.541 -8.277 -0.555 1.00 95.25 159 THR A C 1
ATOM 1244 O O . THR A 1 159 ? -5.476 -8.865 -0.371 1.00 95.25 159 THR A O 1
ATOM 1247 N N . LEU A 1 160 ? -7.255 -8.435 -1.673 1.00 94.94 160 LEU A N 1
ATOM 1248 C CA . LEU A 1 160 ? -6.849 -9.344 -2.743 1.00 94.94 160 LEU A CA 1
ATOM 1249 C C . LEU A 1 160 ? -5.502 -8.932 -3.359 1.00 94.94 160 LEU A C 1
ATOM 1251 O O . LEU A 1 160 ? -4.634 -9.783 -3.553 1.00 94.94 160 LEU A O 1
ATOM 1255 N N . HIS A 1 161 ? -5.299 -7.632 -3.600 1.00 94.75 161 HIS A N 1
ATOM 1256 C CA . HIS A 1 161 ? -4.026 -7.084 -4.076 1.00 94.75 161 HIS A CA 1
ATOM 1257 C C . HIS A 1 161 ? -2.884 -7.375 -3.096 1.00 94.75 161 HIS A C 1
ATOM 1259 O O . HIS A 1 161 ? -1.839 -7.896 -3.488 1.00 94.75 161 HIS A O 1
ATOM 1265 N N . ASN A 1 162 ? -3.088 -7.070 -1.813 1.00 94.12 162 ASN A N 1
ATOM 1266 C CA . ASN A 1 162 ? -2.074 -7.249 -0.776 1.00 94.12 162 ASN A CA 1
ATOM 1267 C C . ASN A 1 162 ? -1.722 -8.729 -0.582 1.00 94.12 162 ASN A C 1
ATOM 1269 O O . ASN A 1 162 ? -0.545 -9.076 -0.482 1.00 94.12 162 ASN A O 1
ATOM 1273 N N . GLN A 1 163 ? -2.719 -9.617 -0.594 1.00 93.88 163 GLN A N 1
ATOM 1274 C CA . GLN A 1 163 ? -2.492 -11.060 -0.533 1.00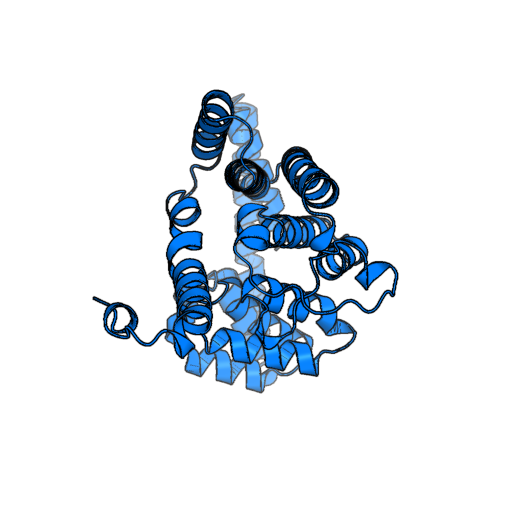 93.88 163 GLN A CA 1
ATOM 1275 C C . GLN A 1 163 ? -1.738 -11.577 -1.759 1.00 93.88 163 GLN A C 1
ATOM 1277 O O . GLN A 1 163 ? -0.864 -12.432 -1.609 1.00 93.88 163 GLN A O 1
ATOM 1282 N N . ALA A 1 164 ? -2.051 -11.079 -2.958 1.00 93.06 164 ALA A N 1
ATOM 1283 C CA . ALA A 1 164 ? -1.331 -11.444 -4.172 1.00 93.06 164 ALA A CA 1
ATOM 1284 C C . ALA A 1 164 ? 0.143 -11.034 -4.075 1.00 93.06 164 ALA A C 1
ATOM 1286 O O . ALA A 1 164 ? 1.023 -11.873 -4.256 1.00 93.06 164 ALA A O 1
ATOM 1287 N N . LEU A 1 165 ? 0.411 -9.779 -3.697 1.00 92.75 165 LEU A N 1
ATOM 1288 C CA . LEU A 1 165 ? 1.768 -9.261 -3.539 1.00 92.75 165 LEU A CA 1
ATOM 1289 C C . LEU A 1 165 ? 2.563 -10.054 -2.492 1.00 92.75 165 LEU A C 1
ATOM 1291 O O . LEU A 1 165 ? 3.712 -10.423 -2.736 1.00 92.75 165 LEU A O 1
ATOM 1295 N N . MET A 1 166 ? 1.942 -10.362 -1.350 1.00 91.88 166 MET A N 1
ATOM 1296 C CA . MET A 1 166 ? 2.632 -11.014 -0.236 1.00 91.88 166 MET A CA 1
ATOM 1297 C C . MET A 1 166 ? 2.936 -12.491 -0.444 1.00 91.88 166 MET A C 1
ATOM 1299 O O . MET A 1 166 ? 3.808 -13.037 0.228 1.00 91.88 166 MET A O 1
ATOM 1303 N N . ASN A 1 167 ? 2.263 -13.128 -1.398 1.00 90.19 167 ASN A N 1
ATOM 1304 C CA . ASN A 1 167 ? 2.467 -14.535 -1.715 1.00 90.19 167 ASN A CA 1
ATOM 1305 C C . ASN A 1 167 ? 3.195 -14.752 -3.047 1.00 90.19 167 ASN A C 1
ATOM 1307 O O . ASN A 1 167 ? 3.275 -15.887 -3.505 1.00 90.19 167 ASN A O 1
ATOM 1311 N N . MET A 1 168 ? 3.778 -13.715 -3.661 1.00 90.50 168 MET A N 1
ATOM 1312 C CA . MET A 1 168 ? 4.495 -13.869 -4.936 1.00 90.50 168 MET A CA 1
ATOM 1313 C C . MET A 1 168 ? 5.661 -14.866 -4.855 1.00 90.50 168 MET A C 1
ATOM 1315 O O . MET A 1 168 ? 5.909 -15.605 -5.806 1.00 90.50 168 MET A O 1
ATOM 1319 N N . GLU A 1 169 ? 6.376 -14.925 -3.729 1.00 90.00 169 GLU A N 1
ATOM 1320 C CA . GLU A 1 169 ? 7.520 -15.835 -3.569 1.00 90.00 169 GLU A CA 1
ATOM 1321 C C . GLU A 1 169 ? 7.100 -17.302 -3.424 1.00 90.00 169 GLU A C 1
ATOM 1323 O O . GLU A 1 169 ? 7.801 -18.195 -3.894 1.00 90.00 169 GLU A O 1
ATOM 1328 N N . THR A 1 170 ? 5.950 -17.559 -2.798 1.00 91.81 170 THR A N 1
ATOM 1329 C CA . THR A 1 170 ? 5.462 -18.915 -2.512 1.00 91.81 170 THR A CA 1
ATOM 1330 C C . THR A 1 170 ? 4.508 -19.436 -3.585 1.00 91.81 170 THR A C 1
ATOM 1332 O O . THR A 1 170 ? 4.513 -20.628 -3.886 1.00 91.81 170 THR A O 1
ATOM 1335 N N . LYS A 1 171 ? 3.684 -18.556 -4.160 1.00 93.50 171 LYS A N 1
ATOM 1336 C CA . LYS A 1 171 ? 2.586 -18.865 -5.085 1.00 93.50 171 LYS A CA 1
ATOM 1337 C C . LYS A 1 171 ? 2.483 -17.810 -6.206 1.00 93.50 171 LYS A C 1
ATOM 1339 O O . LYS A 1 171 ? 1.467 -17.120 -6.318 1.00 93.50 171 LYS A O 1
ATOM 1344 N N . PRO A 1 172 ? 3.508 -17.677 -7.069 1.00 93.88 172 PRO A N 1
ATOM 1345 C CA . PRO A 1 172 ? 3.547 -16.630 -8.093 1.00 93.88 172 PRO A CA 1
ATOM 1346 C C . PRO A 1 172 ? 2.388 -16.713 -9.093 1.00 93.88 172 PRO A C 1
ATOM 1348 O O . PRO A 1 172 ? 1.852 -15.679 -9.476 1.00 93.88 172 PRO A O 1
ATOM 1351 N N . THR A 1 173 ? 1.971 -17.919 -9.496 1.00 94.69 173 THR A N 1
ATOM 1352 C CA . THR A 1 173 ? 0.863 -18.107 -10.450 1.00 94.69 173 THR A CA 1
ATOM 1353 C C . THR A 1 173 ? -0.446 -17.525 -9.919 1.00 94.69 173 THR A C 1
ATOM 1355 O O . THR A 1 173 ? -1.048 -16.691 -10.588 1.00 94.69 173 THR A O 1
ATOM 1358 N N . GLU A 1 174 ? -0.830 -17.883 -8.687 1.00 93.62 174 GLU A N 1
ATOM 1359 C CA . GLU A 1 174 ? -2.028 -17.336 -8.030 1.00 93.62 174 GLU A CA 1
ATOM 1360 C C . GLU A 1 174 ? -1.927 -15.806 -7.888 1.00 93.62 174 GLU A C 1
ATOM 1362 O O . GLU A 1 174 ? -2.904 -15.086 -8.088 1.00 93.62 174 GLU A O 1
ATOM 1367 N N . GLY A 1 175 ? -0.735 -15.285 -7.573 1.00 93.69 175 GLY A N 1
ATOM 1368 C CA . GLY A 1 175 ? -0.498 -13.845 -7.473 1.00 93.69 175 GLY A C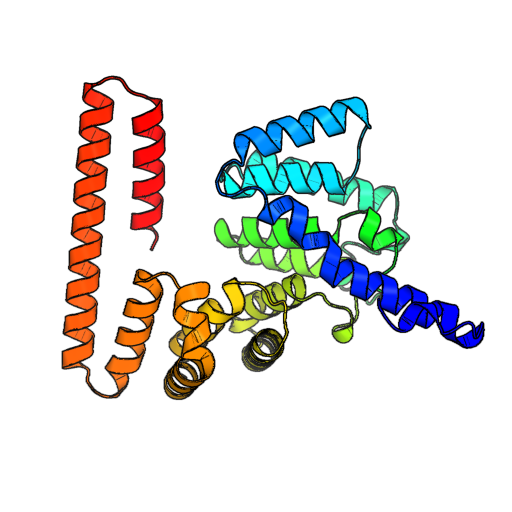A 1
ATOM 1369 C C . GLY A 1 175 ? -0.715 -13.103 -8.798 1.00 93.69 175 GLY A C 1
ATOM 1370 O O . GLY A 1 175 ? -1.386 -12.070 -8.820 1.00 93.69 175 GLY A O 1
ATOM 1371 N N . PHE A 1 176 ? -0.214 -13.641 -9.914 1.00 95.56 176 PHE A N 1
ATOM 1372 C CA . PHE A 1 176 ? -0.437 -13.055 -11.240 1.00 95.56 176 PHE A CA 1
ATOM 1373 C C . PHE A 1 176 ? -1.908 -13.103 -11.662 1.00 95.56 176 PHE A C 1
ATOM 1375 O O . PHE A 1 176 ? -2.418 -12.096 -12.153 1.00 95.56 176 PHE A O 1
ATOM 1382 N N . GLU A 1 177 ? -2.599 -14.222 -11.433 1.00 95.00 177 GLU A N 1
ATOM 1383 C CA . GLU A 1 177 ? -4.032 -14.361 -11.731 1.00 95.00 177 GLU A CA 1
ATOM 1384 C C . GLU A 1 177 ? -4.861 -13.309 -10.983 1.00 95.00 177 GLU A C 1
ATOM 1386 O O . GLU A 1 177 ? -5.693 -12.626 -11.584 1.00 95.00 177 GLU A O 1
ATOM 1391 N N . LYS A 1 178 ? -4.570 -13.093 -9.694 1.00 94.50 178 LYS A N 1
ATOM 1392 C CA . LYS A 1 178 ? -5.215 -12.057 -8.871 1.00 94.50 178 LYS A CA 1
ATOM 1393 C C . LYS A 1 178 ? -4.962 -10.649 -9.395 1.00 94.50 178 LYS A C 1
ATOM 1395 O O . LYS A 1 178 ? -5.896 -9.857 -9.501 1.00 94.50 178 LYS A O 1
ATOM 1400 N N . MET A 1 179 ? -3.717 -10.326 -9.740 1.00 94.00 179 MET A N 1
ATOM 1401 C CA . MET A 1 179 ? -3.363 -8.998 -10.253 1.00 94.00 179 MET A CA 1
ATOM 1402 C C . MET A 1 179 ? -4.006 -8.715 -11.618 1.00 94.00 179 MET A C 1
ATOM 1404 O O . MET A 1 179 ? -4.506 -7.613 -11.842 1.00 94.00 179 MET A O 1
ATOM 1408 N N . GLN A 1 180 ? -4.050 -9.706 -12.514 1.00 94.19 180 GLN A N 1
ATOM 1409 C CA . GLN A 1 180 ? -4.754 -9.590 -13.794 1.00 94.19 180 GLN A CA 1
ATOM 1410 C C . GLN A 1 180 ? -6.264 -9.433 -13.597 1.00 94.19 180 GLN A C 1
ATOM 1412 O O . GLN A 1 180 ? -6.877 -8.563 -14.215 1.00 94.19 180 GLN A O 1
ATOM 1417 N N . PHE A 1 181 ? -6.857 -10.235 -12.707 1.00 94.50 181 PHE A N 1
ATOM 1418 C CA . PHE A 1 181 ? -8.270 -10.124 -12.360 1.00 94.50 181 PHE A CA 1
ATOM 1419 C C . PHE A 1 181 ? -8.613 -8.715 -11.866 1.00 94.50 181 PHE A C 1
ATOM 1421 O O . PHE A 1 181 ? -9.581 -8.123 -12.343 1.00 94.50 181 PHE A O 1
ATOM 1428 N N . LEU A 1 182 ? -7.795 -8.161 -10.964 1.00 93.25 182 LEU A N 1
ATOM 1429 C CA . LEU A 1 182 ? -7.953 -6.807 -10.433 1.00 93.25 182 LEU A CA 1
ATOM 1430 C C . LEU A 1 182 ? -7.837 -5.733 -11.515 1.00 93.25 182 LEU A C 1
ATOM 1432 O O . LEU A 1 182 ? -8.633 -4.800 -11.511 1.00 93.25 182 LEU A O 1
ATOM 1436 N N . LEU A 1 183 ? -6.894 -5.865 -12.452 1.00 92.38 183 LEU A N 1
ATOM 1437 C CA . LEU A 1 183 ? -6.738 -4.907 -13.551 1.00 92.38 183 LEU A CA 1
ATOM 1438 C C . LEU A 1 183 ? -7.983 -4.849 -14.455 1.00 92.38 183 LEU A C 1
ATOM 1440 O O . LEU A 1 183 ? -8.283 -3.802 -15.024 1.00 92.38 183 LEU A O 1
ATOM 1444 N N . GLY A 1 184 ? -8.727 -5.955 -14.554 1.00 89.50 184 GLY A N 1
ATOM 1445 C CA . GLY A 1 184 ? -10.009 -6.014 -15.258 1.00 89.50 184 GLY A CA 1
ATOM 1446 C C . GLY A 1 184 ? -11.192 -5.393 -14.502 1.00 89.50 184 GLY A C 1
ATOM 1447 O O . GLY A 1 184 ? -12.258 -5.215 -15.095 1.00 89.50 184 GLY A O 1
ATOM 1448 N N . GLN A 1 185 ? -11.042 -5.064 -13.214 1.00 87.81 185 GLN A N 1
ATOM 1449 C CA . GLN A 1 185 ? -12.101 -4.444 -12.412 1.00 87.81 185 GLN A CA 1
ATOM 1450 C C . GLN A 1 185 ? -12.107 -2.921 -12.560 1.00 87.81 185 GLN A C 1
ATOM 1452 O O . GLN A 1 185 ? -11.107 -2.297 -12.894 1.00 87.81 185 GLN A O 1
ATOM 1457 N N . ASN A 1 186 ? -13.241 -2.283 -12.268 1.00 83.00 186 ASN A N 1
ATOM 1458 C CA . ASN A 1 186 ? -13.318 -0.832 -12.117 1.00 83.00 186 ASN A CA 1
ATOM 1459 C C . ASN A 1 186 ? -14.315 -0.486 -10.996 1.00 83.00 186 ASN A C 1
ATOM 1461 O O . ASN A 1 186 ? -15.514 -0.701 -11.189 1.00 83.00 186 ASN A O 1
ATOM 1465 N N . PRO A 1 187 ? -13.867 0.061 -9.848 1.00 87.44 187 PRO A N 1
ATOM 1466 C CA . PRO A 1 187 ? -12.498 0.488 -9.529 1.00 87.44 187 PRO A CA 1
ATOM 1467 C C . PRO A 1 187 ? -11.555 -0.670 -9.145 1.00 87.44 187 PRO A C 1
ATOM 1469 O O . PRO A 1 187 ? -12.001 -1.735 -8.733 1.00 87.44 187 PRO A O 1
ATOM 1472 N N . PHE A 1 188 ? -10.244 -0.422 -9.230 1.00 88.44 188 PHE A N 1
ATOM 1473 C CA . PHE A 1 188 ? -9.180 -1.304 -8.734 1.00 88.44 188 PHE A CA 1
ATOM 1474 C C . PHE A 1 188 ? -8.111 -0.490 -7.972 1.00 88.44 188 PHE A C 1
ATOM 1476 O O . PHE A 1 188 ? -8.035 0.731 -8.175 1.00 88.44 188 PHE A O 1
ATOM 1483 N N . PRO A 1 189 ? -7.290 -1.115 -7.099 1.00 90.69 189 PRO A N 1
ATOM 1484 C CA . PRO A 1 189 ? -6.241 -0.416 -6.358 1.00 90.69 189 PRO A CA 1
ATOM 1485 C C . PRO A 1 189 ? -5.220 0.214 -7.319 1.00 90.69 189 PRO A C 1
ATOM 1487 O O . PRO A 1 189 ? -4.690 -0.516 -8.164 1.00 90.69 189 PRO A O 1
ATOM 1490 N N . PRO A 1 190 ? -4.924 1.524 -7.220 1.00 88.81 190 PRO A N 1
ATOM 1491 C CA . PRO A 1 190 ? -4.023 2.234 -8.137 1.00 88.81 190 PRO A CA 1
ATOM 1492 C C . PRO A 1 190 ? -2.670 1.549 -8.368 1.00 88.81 190 PRO A C 1
ATOM 1494 O O . PRO A 1 190 ? -2.134 1.574 -9.474 1.00 88.81 190 PRO A O 1
ATOM 1497 N N . GLU A 1 191 ? -2.147 0.903 -7.331 1.00 89.44 191 GLU A N 1
ATOM 1498 C CA . GLU A 1 191 ? -0.856 0.225 -7.299 1.00 89.44 191 GLU A CA 1
ATOM 1499 C C . GLU A 1 191 ? -0.838 -1.057 -8.148 1.00 89.44 191 GLU A C 1
ATOM 1501 O O . GLU A 1 191 ? 0.228 -1.499 -8.569 1.00 89.44 191 GLU A O 1
ATOM 1506 N N . THR A 1 192 ? -2.002 -1.642 -8.454 1.00 92.81 192 THR A N 1
ATOM 1507 C CA . THR A 1 192 ? -2.130 -2.911 -9.201 1.00 92.81 192 THR A CA 1
ATOM 1508 C C . THR A 1 192 ? -1.420 -2.862 -10.543 1.00 92.81 192 THR A C 1
ATOM 1510 O O . THR A 1 192 ? -0.675 -3.782 -10.869 1.00 92.81 192 THR A O 1
ATOM 1513 N N . PHE A 1 193 ? -1.609 -1.785 -11.307 1.00 95.25 193 PHE A N 1
ATOM 1514 C CA . PHE A 1 193 ? -1.047 -1.693 -12.651 1.00 95.25 193 PHE A CA 1
ATOM 1515 C C . PHE A 1 193 ? 0.487 -1.648 -12.626 1.00 95.25 193 PHE A C 1
ATOM 1517 O O . PHE A 1 193 ? 1.142 -2.433 -13.307 1.00 95.25 193 PHE A O 1
ATOM 1524 N N . GLY A 1 194 ? 1.067 -0.782 -11.789 1.00 94.25 194 GLY A N 1
ATOM 1525 C CA . GLY A 1 194 ? 2.521 -0.688 -11.636 1.00 94.25 194 GLY A CA 1
ATOM 1526 C C . GLY A 1 194 ? 3.136 -1.958 -11.050 1.00 94.25 194 GLY A C 1
ATOM 1527 O O . GLY A 1 194 ? 4.137 -2.449 -11.573 1.00 94.25 194 GLY A O 1
ATOM 1528 N N . ASN A 1 195 ? 2.511 -2.530 -10.016 1.00 95.19 195 ASN A N 1
ATOM 1529 C CA . ASN A 1 195 ? 2.995 -3.749 -9.373 1.00 95.19 195 ASN A CA 1
ATOM 1530 C C . ASN A 1 195 ? 2.960 -4.940 -10.331 1.00 95.19 195 ASN A C 1
ATOM 1532 O O . ASN A 1 195 ? 3.931 -5.684 -10.386 1.00 95.19 195 ASN A O 1
ATOM 1536 N N . LEU A 1 196 ? 1.904 -5.101 -11.133 1.00 96.50 196 LEU A N 1
ATOM 1537 C CA . LEU A 1 196 ? 1.830 -6.175 -12.123 1.00 96.50 196 LEU A CA 1
ATOM 1538 C C . LEU A 1 196 ? 2.975 -6.092 -13.144 1.00 96.50 196 LEU A C 1
ATOM 1540 O O . LEU A 1 196 ? 3.649 -7.090 -13.390 1.00 96.50 196 LEU A O 1
ATOM 1544 N N . LEU A 1 197 ? 3.238 -4.901 -13.691 1.00 96.62 197 LEU A N 1
ATOM 1545 C CA . LEU A 1 197 ? 4.328 -4.686 -14.648 1.00 96.62 197 LEU A CA 1
ATOM 1546 C C . LEU A 1 197 ? 5.701 -4.971 -14.024 1.00 96.62 197 LEU A C 1
ATOM 1548 O O . LEU A 1 197 ? 6.520 -5.673 -14.617 1.00 96.62 197 LEU A O 1
ATOM 1552 N N . LEU A 1 198 ? 5.939 -4.479 -12.805 1.00 95.06 198 LEU A N 1
ATOM 1553 C CA . LEU A 1 198 ? 7.174 -4.747 -12.064 1.00 95.06 198 LEU A CA 1
ATOM 1554 C C . LEU A 1 198 ? 7.346 -6.237 -11.759 1.00 95.06 198 LEU A C 1
ATOM 1556 O O . LEU A 1 198 ? 8.450 -6.762 -11.888 1.00 95.06 198 LEU A O 1
ATOM 1560 N N . LEU A 1 199 ? 6.268 -6.932 -11.389 1.00 95.31 199 LEU A N 1
ATOM 1561 C CA . LEU A 1 199 ? 6.290 -8.370 -11.139 1.00 95.31 199 LEU A CA 1
ATOM 1562 C C . LEU A 1 199 ? 6.577 -9.150 -12.423 1.00 95.31 199 LEU A C 1
ATOM 1564 O O . LEU A 1 199 ? 7.408 -10.053 -12.392 1.00 95.31 199 LEU A O 1
ATOM 1568 N N . TYR A 1 200 ? 5.987 -8.785 -13.563 1.00 97.38 200 TYR A N 1
ATOM 1569 C CA . TYR A 1 200 ? 6.354 -9.415 -14.832 1.00 97.38 200 TYR A CA 1
ATOM 1570 C C . TYR A 1 200 ? 7.831 -9.231 -15.155 1.00 97.38 200 TYR A C 1
ATOM 1572 O O . TYR A 1 200 ? 8.497 -10.209 -15.479 1.00 97.38 200 TYR A O 1
ATOM 1580 N N . CYS A 1 201 ? 8.371 -8.024 -14.994 1.00 94.31 201 CYS A N 1
ATOM 1581 C CA . CYS A 1 201 ? 9.799 -7.791 -15.191 1.00 94.31 201 CYS A CA 1
ATOM 1582 C C . CYS A 1 201 ? 10.670 -8.580 -14.195 1.00 94.31 201 CYS A C 1
ATOM 1584 O O . CYS A 1 201 ? 11.691 -9.130 -14.597 1.00 94.31 201 CYS A O 1
ATOM 1586 N N . LYS A 1 202 ? 10.270 -8.676 -12.916 1.00 94.06 202 LYS A N 1
ATOM 1587 C CA . LYS A 1 202 ? 10.992 -9.429 -11.869 1.00 94.06 202 LYS A CA 1
ATOM 1588 C C . LYS A 1 202 ? 11.067 -10.927 -12.174 1.00 94.06 202 LYS A C 1
ATOM 1590 O O . LYS A 1 202 ? 12.080 -11.548 -11.876 1.00 94.06 202 LYS A O 1
ATOM 1595 N N . TYR A 1 203 ? 10.004 -11.498 -12.737 1.00 94.62 203 TYR A N 1
ATOM 1596 C CA . TYR A 1 203 ? 9.927 -12.915 -13.113 1.00 94.62 203 TYR A CA 1
ATOM 1597 C C . TYR A 1 203 ? 10.272 -13.155 -14.593 1.00 94.62 203 TYR A C 1
ATOM 1599 O O . TYR A 1 203 ? 9.973 -14.217 -15.128 1.00 94.62 203 TYR A O 1
ATOM 1607 N N . GLU A 1 204 ? 10.896 -12.173 -15.252 1.00 95.94 204 GLU A N 1
ATOM 1608 C CA . GLU A 1 204 ? 11.386 -12.257 -16.634 1.00 95.94 204 GLU A CA 1
ATOM 1609 C C . GLU A 1 204 ? 10.290 -12.472 -17.704 1.00 95.94 204 GLU A C 1
ATOM 1611 O O . GLU A 1 204 ? 10.559 -12.819 -18.856 1.00 95.94 204 GLU A O 1
ATOM 1616 N N . TYR A 1 205 ? 9.031 -12.178 -17.375 1.00 96.25 205 TYR A N 1
ATOM 1617 C CA . TYR A 1 205 ? 7.887 -12.202 -18.289 1.00 96.25 205 TYR A CA 1
ATOM 1618 C C . TYR A 1 205 ? 7.748 -10.893 -19.083 1.00 96.25 205 TYR A C 1
ATOM 1620 O O . TYR A 1 205 ? 6.679 -10.287 -19.150 1.00 96.25 205 TYR A O 1
ATOM 1628 N N . TYR A 1 206 ? 8.831 -10.445 -19.716 1.00 95.81 206 TYR A N 1
ATOM 1629 C CA . TYR A 1 206 ? 8.890 -9.137 -20.383 1.00 95.81 206 TYR A CA 1
ATOM 1630 C C . TYR A 1 206 ? 7.893 -8.964 -21.537 1.00 95.81 206 TYR A C 1
ATOM 1632 O O . TYR A 1 206 ? 7.427 -7.854 -21.775 1.00 95.81 206 TYR A O 1
ATOM 1640 N N . HIS A 1 207 ? 7.545 -10.047 -22.240 1.00 96.06 207 HIS A N 1
ATOM 1641 C CA . HIS A 1 207 ? 6.532 -10.007 -23.299 1.00 96.06 207 HIS A CA 1
ATOM 1642 C C . HIS A 1 207 ? 5.144 -9.672 -22.733 1.00 96.06 207 HIS A C 1
ATOM 1644 O O . HIS A 1 207 ? 4.494 -8.767 -23.239 1.00 96.06 207 HIS A O 1
ATOM 1650 N N . LEU A 1 208 ? 4.747 -10.300 -21.617 1.00 96.56 208 LEU A N 1
ATOM 1651 C CA . LEU A 1 208 ? 3.491 -9.981 -20.930 1.00 96.56 208 LEU A CA 1
ATOM 1652 C C . LEU A 1 208 ? 3.498 -8.552 -20.384 1.00 96.56 208 LEU A C 1
ATOM 1654 O O . LEU A 1 208 ? 2.486 -7.864 -20.468 1.00 96.56 208 LEU A O 1
ATOM 1658 N N . ALA A 1 209 ? 4.635 -8.086 -19.855 1.00 95.88 209 ALA A N 1
ATOM 1659 C CA . ALA A 1 209 ? 4.773 -6.697 -19.422 1.00 95.88 209 ALA A CA 1
ATOM 1660 C C . ALA A 1 209 ? 4.542 -5.717 -20.585 1.00 95.88 209 ALA A C 1
ATOM 1662 O O . ALA A 1 209 ? 3.823 -4.733 -20.421 1.00 95.88 209 ALA A O 1
ATOM 1663 N N . ALA A 1 210 ? 5.121 -5.998 -21.757 1.00 96.38 210 ALA A N 1
ATOM 1664 C CA . ALA A 1 210 ? 4.952 -5.183 -22.956 1.00 96.38 210 ALA A CA 1
ATOM 1665 C C . ALA A 1 210 ? 3.499 -5.184 -23.454 1.00 96.38 210 ALA A C 1
ATOM 1667 O O . ALA A 1 210 ? 2.952 -4.112 -23.718 1.00 96.38 210 ALA A O 1
ATOM 1668 N N . ASP A 1 211 ? 2.866 -6.357 -23.524 1.00 96.62 211 ASP A N 1
ATOM 1669 C CA . ASP A 1 211 ? 1.478 -6.507 -23.970 1.00 96.62 211 ASP A CA 1
ATOM 1670 C C . ASP A 1 211 ? 0.520 -5.759 -23.033 1.00 96.62 211 ASP A C 1
ATOM 1672 O O . ASP A 1 211 ? -0.254 -4.911 -23.479 1.00 96.62 211 ASP A O 1
ATOM 1676 N N . VAL A 1 212 ? 0.639 -5.970 -21.716 1.00 95.69 212 VAL A N 1
ATOM 1677 C CA . VAL A 1 212 ? -0.202 -5.290 -20.718 1.00 95.69 212 VAL A CA 1
ATOM 1678 C C . VAL A 1 212 ? -0.004 -3.776 -20.756 1.00 95.69 212 VAL A C 1
ATOM 1680 O O . VAL A 1 212 ? -0.988 -3.037 -20.673 1.00 95.69 212 VAL A O 1
ATOM 1683 N N . LEU A 1 213 ? 1.232 -3.294 -20.908 1.00 94.94 213 LEU A N 1
ATOM 1684 C CA . LEU A 1 213 ? 1.516 -1.863 -21.025 1.00 94.94 213 LEU A CA 1
ATOM 1685 C C . LEU A 1 213 ? 0.910 -1.261 -22.305 1.00 94.94 213 LEU A C 1
ATOM 1687 O O . LEU A 1 213 ? 0.368 -0.155 -22.260 1.00 94.94 213 LEU A O 1
ATOM 1691 N N . ALA A 1 214 ? 0.965 -1.983 -23.428 1.00 95.25 214 ALA A N 1
ATOM 1692 C CA . ALA A 1 214 ? 0.422 -1.542 -24.711 1.00 95.25 214 ALA A CA 1
ATOM 1693 C C . ALA A 1 214 ? -1.117 -1.523 -24.720 1.00 95.25 214 ALA A C 1
ATOM 1695 O O . ALA A 1 214 ? -1.720 -0.519 -25.107 1.00 95.25 214 ALA A O 1
ATOM 1696 N N . GLU A 1 215 ? -1.760 -2.592 -24.245 1.00 95.38 215 GLU A N 1
ATOM 1697 C CA . GLU A 1 215 ? -3.224 -2.699 -24.151 1.00 95.38 215 GLU A CA 1
ATOM 1698 C C . GLU A 1 215 ? -3.817 -1.657 -23.193 1.00 95.38 215 GLU A C 1
ATOM 1700 O O . GLU A 1 215 ? -4.917 -1.139 -23.404 1.00 95.38 215 GLU A O 1
ATOM 1705 N N . ASN A 1 216 ? -3.054 -1.283 -22.164 1.00 94.19 216 ASN A N 1
ATOM 1706 C CA . ASN A 1 216 ? -3.470 -0.346 -21.129 1.00 94.19 216 ASN A CA 1
ATOM 1707 C C . ASN A 1 216 ? -2.744 1.003 -21.210 1.00 94.19 216 ASN A C 1
ATOM 1709 O O . ASN A 1 216 ? -2.601 1.687 -20.199 1.00 94.19 216 ASN A O 1
ATOM 1713 N N . ALA A 1 217 ? -2.345 1.453 -22.405 1.00 92.62 217 ALA A N 1
ATOM 1714 C CA . ALA A 1 217 ? -1.626 2.723 -22.583 1.00 92.62 217 ALA A CA 1
ATOM 1715 C C . ALA A 1 217 ? -2.354 3.946 -21.975 1.00 92.62 217 ALA A C 1
ATOM 1717 O O . ALA A 1 217 ? -1.729 4.911 -21.537 1.00 92.62 217 ALA A O 1
ATOM 1718 N N . HIS A 1 218 ? -3.688 3.899 -21.899 1.00 91.50 218 HIS A N 1
ATOM 1719 C CA . HIS A 1 218 ? -4.517 4.926 -21.262 1.00 91.50 218 HIS A CA 1
ATOM 1720 C C . HIS A 1 218 ? -4.358 4.991 -19.726 1.00 91.50 218 HIS A C 1
ATOM 1722 O O . HIS A 1 218 ? -4.648 6.024 -19.122 1.00 91.50 218 HIS A O 1
ATOM 1728 N N . LEU A 1 219 ? -3.896 3.908 -19.091 1.00 91.69 219 LEU A N 1
ATOM 1729 C CA . LEU A 1 219 ? -3.624 3.814 -17.654 1.00 91.69 219 LEU A CA 1
ATOM 1730 C C . LEU A 1 219 ? -2.236 4.342 -17.287 1.00 91.69 219 LEU A C 1
ATOM 1732 O O . LEU A 1 219 ? -2.052 4.809 -16.163 1.00 91.69 219 LEU A O 1
ATOM 1736 N N . THR A 1 220 ? -1.290 4.328 -18.228 1.00 90.25 220 THR A N 1
ATOM 1737 C CA . THR A 1 220 ? 0.107 4.735 -18.024 1.00 90.25 220 THR A CA 1
ATOM 1738 C C . THR A 1 220 ? 0.222 6.100 -17.355 1.00 90.25 220 THR A C 1
ATOM 1740 O O . THR A 1 220 ? 0.769 6.198 -16.262 1.00 90.25 220 THR A O 1
ATOM 1743 N N . TYR A 1 221 ? -0.369 7.145 -17.938 1.00 85.88 221 TYR A N 1
ATOM 1744 C CA . TYR A 1 221 ? -0.296 8.501 -17.376 1.00 85.88 221 TYR A CA 1
ATOM 1745 C C . TYR A 1 221 ? -1.108 8.689 -16.090 1.00 85.88 221 TYR A C 1
ATOM 1747 O O . TYR A 1 221 ? -0.928 9.682 -15.389 1.00 85.88 221 TYR A O 1
ATOM 1755 N N . LYS A 1 222 ? -2.033 7.769 -15.796 1.00 89.56 222 LYS A N 1
ATOM 1756 C CA . LYS A 1 222 ? -2.914 7.851 -14.630 1.00 89.56 222 LYS A CA 1
ATOM 1757 C C . LYS A 1 222 ? -2.307 7.181 -13.399 1.00 89.56 222 LYS A C 1
ATOM 1759 O O . LYS A 1 222 ? -2.513 7.670 -12.293 1.00 89.56 222 LYS A O 1
ATOM 1764 N N . TYR A 1 223 ? -1.610 6.064 -13.590 1.00 89.50 223 TYR A N 1
ATOM 1765 C CA . TYR A 1 223 ? -1.178 5.190 -12.499 1.00 89.50 223 TYR A CA 1
ATOM 1766 C C . TYR A 1 223 ? 0.339 5.009 -12.405 1.00 89.50 223 TYR A C 1
ATOM 1768 O O . TYR A 1 223 ? 0.820 4.567 -11.365 1.00 89.50 223 TYR A O 1
ATOM 1776 N N . LEU A 1 224 ? 1.110 5.367 -13.438 1.00 90.31 224 LEU A N 1
ATOM 1777 C CA . LEU A 1 224 ? 2.570 5.297 -13.399 1.00 90.31 224 LEU A CA 1
ATOM 1778 C C . LEU A 1 224 ? 3.172 6.695 -13.279 1.00 90.31 224 LEU A C 1
ATOM 1780 O O . LEU A 1 224 ? 2.765 7.641 -13.954 1.00 90.31 224 LEU A O 1
ATOM 1784 N N . THR A 1 225 ? 4.194 6.819 -12.435 1.00 89.81 225 THR A N 1
ATOM 1785 C CA . THR A 1 225 ? 5.038 8.016 -12.446 1.00 89.81 225 THR A CA 1
ATOM 1786 C C . THR A 1 225 ? 5.916 8.010 -13.703 1.00 89.81 225 THR A C 1
ATOM 1788 O O . THR A 1 225 ? 6.265 6.929 -14.183 1.00 89.81 225 THR A O 1
ATOM 1791 N N . PRO A 1 226 ? 6.348 9.180 -14.214 1.00 90.56 226 PRO A N 1
ATOM 1792 C CA . PRO A 1 226 ? 7.257 9.236 -15.361 1.00 90.56 226 PRO A CA 1
ATOM 1793 C C . PRO A 1 226 ? 8.529 8.404 -15.152 1.00 90.56 226 PRO A C 1
ATOM 1795 O O . PRO A 1 226 ? 8.949 7.679 -16.043 1.00 90.56 226 PRO A O 1
ATOM 1798 N N . HIS A 1 227 ? 9.087 8.437 -13.938 1.00 88.94 227 HIS A N 1
ATOM 1799 C CA . HIS A 1 227 ? 10.253 7.633 -13.573 1.00 88.94 227 HIS A CA 1
ATOM 1800 C C . HIS A 1 227 ? 9.985 6.127 -13.683 1.00 88.94 227 HIS A C 1
ATOM 1802 O O . HIS A 1 227 ? 10.786 5.401 -14.264 1.00 88.94 227 HIS A O 1
ATOM 1808 N N . LEU A 1 228 ? 8.860 5.653 -13.136 1.00 90.44 228 LEU A N 1
ATOM 1809 C CA . LEU A 1 228 ? 8.505 4.234 -13.183 1.00 90.44 228 LEU A CA 1
ATOM 1810 C C . LEU A 1 228 ? 8.235 3.767 -14.619 1.00 90.44 228 LEU A C 1
ATOM 1812 O O . LEU A 1 228 ? 8.664 2.679 -14.989 1.00 90.44 228 LEU A O 1
ATOM 1816 N N . PHE A 1 229 ? 7.556 4.586 -15.426 1.00 94.62 229 PHE A N 1
ATOM 1817 C CA . PHE A 1 229 ? 7.329 4.283 -16.837 1.00 94.62 229 PHE A CA 1
ATOM 1818 C C . PHE A 1 229 ? 8.648 4.145 -17.603 1.00 94.62 229 PHE A C 1
ATOM 1820 O O . PHE A 1 229 ? 8.874 3.111 -18.224 1.00 94.62 229 PHE A O 1
ATOM 1827 N N . ASP A 1 230 ? 9.534 5.139 -17.501 1.00 93.44 230 ASP A N 1
ATOM 1828 C CA . ASP A 1 230 ? 10.835 5.129 -18.177 1.00 93.44 230 ASP A CA 1
ATOM 1829 C C . ASP A 1 230 ? 11.686 3.919 -17.741 1.00 93.44 230 ASP A C 1
ATOM 1831 O O . ASP A 1 230 ? 12.382 3.308 -18.553 1.00 93.44 230 ASP A O 1
ATOM 1835 N N . PHE A 1 231 ? 11.620 3.545 -16.458 1.00 93.62 231 PHE A N 1
ATOM 1836 C CA . PHE A 1 231 ? 12.319 2.376 -15.925 1.00 93.62 231 PHE A CA 1
ATOM 1837 C C . PHE A 1 231 ? 11.771 1.056 -16.490 1.00 93.62 231 PHE A C 1
ATOM 1839 O O . PHE A 1 231 ? 12.545 0.202 -16.926 1.00 93.62 231 PHE A O 1
ATOM 1846 N N . LEU A 1 232 ? 10.445 0.891 -16.522 1.00 94.50 232 LEU A N 1
ATOM 1847 C CA . LEU A 1 232 ? 9.789 -0.279 -17.115 1.00 94.50 232 LEU A CA 1
ATOM 1848 C C . LEU A 1 232 ? 10.066 -0.379 -18.621 1.00 94.50 232 LEU A C 1
ATOM 1850 O O . LEU A 1 232 ? 10.382 -1.460 -19.114 1.00 94.50 232 LEU A O 1
ATOM 1854 N N . ASP A 1 233 ? 10.009 0.743 -19.339 1.00 95.00 233 ASP A N 1
ATOM 1855 C CA . ASP A 1 233 ? 10.335 0.815 -20.763 1.00 95.00 233 ASP A CA 1
ATOM 1856 C C . ASP A 1 233 ? 11.791 0.403 -21.029 1.00 95.00 233 ASP A C 1
ATOM 1858 O O . ASP A 1 233 ? 12.057 -0.397 -21.930 1.00 95.00 233 ASP A O 1
ATOM 1862 N N . ALA A 1 234 ? 12.742 0.860 -20.209 1.00 94.38 234 ALA A N 1
ATOM 1863 C CA . ALA A 1 234 ? 14.139 0.443 -20.306 1.00 94.38 234 ALA A CA 1
ATOM 1864 C C . ALA A 1 234 ? 14.320 -1.069 -20.063 1.00 94.38 234 ALA A C 1
ATOM 1866 O O . ALA A 1 234 ? 15.016 -1.727 -20.840 1.00 94.38 234 ALA A O 1
ATOM 1867 N N . LEU A 1 235 ? 13.654 -1.638 -19.048 1.00 94.38 235 LEU A N 1
ATOM 1868 C CA . LEU A 1 235 ? 13.685 -3.080 -18.755 1.00 94.38 235 LEU A CA 1
ATOM 1869 C C . LEU A 1 235 ? 13.130 -3.929 -19.905 1.00 94.38 235 LEU A C 1
ATOM 1871 O O . LEU A 1 235 ? 13.730 -4.937 -20.280 1.00 94.38 235 LEU A O 1
ATOM 1875 N N . ILE A 1 236 ? 12.003 -3.519 -20.488 1.00 94.75 236 ILE A N 1
ATOM 1876 C CA . ILE A 1 236 ? 11.384 -4.219 -21.621 1.00 94.75 236 ILE A CA 1
ATOM 1877 C C . ILE A 1 236 ? 12.267 -4.082 -22.871 1.00 94.75 236 ILE A C 1
ATOM 1879 O O . ILE A 1 236 ? 12.541 -5.073 -23.551 1.00 94.75 236 ILE A O 1
ATOM 1883 N N . THR A 1 237 ? 12.783 -2.878 -23.143 1.00 94.31 237 THR A N 1
ATOM 1884 C CA . THR A 1 237 ? 13.684 -2.600 -24.279 1.00 94.31 237 THR A CA 1
ATOM 1885 C C . THR A 1 237 ? 14.956 -3.443 -24.211 1.00 94.31 237 THR A C 1
ATOM 1887 O O . THR A 1 237 ? 15.482 -3.854 -25.244 1.00 94.31 237 THR A O 1
ATOM 1890 N N . GLN A 1 238 ? 15.452 -3.749 -23.008 1.00 94.62 238 GLN A N 1
ATOM 1891 C CA . GLN A 1 238 ? 16.674 -4.534 -22.819 1.00 94.62 238 GLN A CA 1
ATOM 1892 C C . GLN A 1 238 ? 16.618 -5.901 -23.514 1.00 94.62 238 GLN A C 1
ATOM 1894 O O . GLN A 1 238 ? 17.656 -6.393 -23.958 1.00 94.62 238 GLN A O 1
ATOM 1899 N N . GLN A 1 239 ? 15.420 -6.477 -23.663 1.00 93.88 239 GLN A N 1
ATOM 1900 C CA . GLN A 1 239 ? 15.224 -7.792 -24.277 1.00 93.88 239 GLN A CA 1
ATOM 1901 C C . GLN A 1 239 ? 15.481 -7.805 -25.784 1.00 93.88 239 GLN A C 1
ATOM 1903 O O . GLN A 1 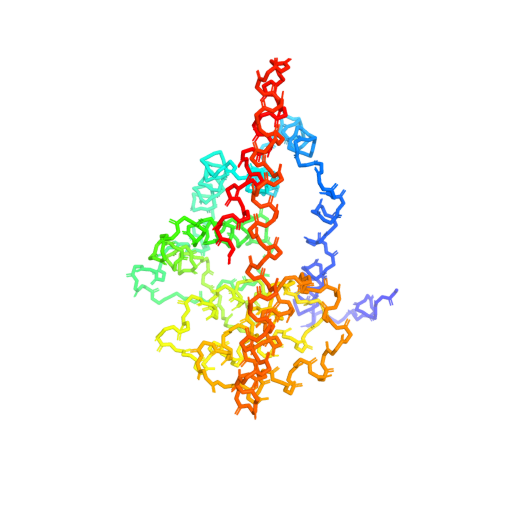239 ? 15.887 -8.826 -26.335 1.00 93.88 239 GLN A O 1
ATOM 1908 N N . THR A 1 240 ? 15.249 -6.682 -26.464 1.00 92.88 240 THR A N 1
ATOM 1909 C CA . THR A 1 240 ? 15.367 -6.585 -27.926 1.00 92.88 240 THR A CA 1
ATOM 1910 C C . THR A 1 240 ? 16.507 -5.671 -28.369 1.00 92.88 240 THR A C 1
ATOM 1912 O O . THR A 1 240 ? 17.113 -5.909 -29.414 1.00 92.88 240 THR A O 1
ATOM 1915 N N . ALA A 1 241 ? 16.844 -4.658 -27.570 1.00 95.44 241 ALA A N 1
ATOM 1916 C CA . ALA A 1 241 ? 17.834 -3.635 -27.879 1.00 95.44 241 ALA A CA 1
ATOM 1917 C C . ALA A 1 241 ? 18.625 -3.224 -26.624 1.00 95.44 241 ALA A C 1
ATOM 1919 O O . ALA A 1 241 ? 18.472 -2.126 -26.086 1.00 95.44 241 ALA A O 1
ATOM 1920 N N . ALA A 1 242 ? 19.537 -4.092 -26.175 1.00 95.12 242 ALA A N 1
ATOM 1921 C CA . ALA A 1 242 ? 20.341 -3.855 -24.973 1.00 95.12 242 ALA A CA 1
ATOM 1922 C C . ALA A 1 242 ? 21.093 -2.509 -24.991 1.00 95.12 242 ALA A C 1
ATOM 1924 O O . ALA A 1 242 ? 21.108 -1.798 -23.991 1.00 95.12 242 ALA A O 1
ATOM 1925 N N . SER A 1 243 ? 21.687 -2.117 -26.124 1.00 94.69 243 SER A N 1
ATOM 1926 C CA . SER A 1 243 ? 22.415 -0.843 -26.242 1.00 94.69 243 SER A CA 1
ATOM 1927 C C . SER A 1 243 ? 21.518 0.387 -26.087 1.00 94.69 243 SER A C 1
ATOM 1929 O O . SER A 1 243 ? 21.969 1.405 -25.564 1.00 94.69 243 SER A O 1
ATOM 1931 N N . GLU A 1 244 ? 20.260 0.302 -26.519 1.00 95.44 244 GLU A N 1
ATOM 1932 C CA . GLU A 1 244 ? 19.264 1.353 -26.318 1.00 95.44 244 GLU A CA 1
ATOM 1933 C C . GLU A 1 244 ? 18.815 1.400 -24.856 1.00 95.44 244 GLU A C 1
ATOM 1935 O O . GLU A 1 244 ? 18.825 2.470 -24.252 1.00 95.44 244 GLU A O 1
ATOM 1940 N N . ALA A 1 245 ? 18.521 0.243 -24.257 1.00 94.62 245 ALA A N 1
ATOM 1941 C CA . ALA A 1 245 ? 18.168 0.149 -22.844 1.00 94.62 245 ALA A CA 1
ATOM 1942 C C . ALA A 1 245 ? 19.257 0.731 -21.932 1.00 94.62 245 ALA A C 1
ATOM 1944 O O . ALA A 1 245 ? 18.950 1.498 -21.024 1.00 94.62 245 ALA A O 1
ATOM 1945 N N . TYR A 1 246 ? 20.537 0.458 -22.215 1.00 93.62 246 TYR A N 1
ATOM 1946 C CA . TYR A 1 246 ? 21.651 1.063 -21.477 1.00 93.62 246 TYR A CA 1
ATOM 1947 C C . TYR A 1 246 ? 21.645 2.593 -21.542 1.00 93.62 246 TYR A C 1
ATOM 1949 O O . TYR A 1 246 ? 21.904 3.234 -20.529 1.00 93.62 246 TYR A O 1
ATOM 1957 N N . ARG A 1 247 ? 21.320 3.190 -22.696 1.00 96.00 247 ARG A N 1
ATOM 1958 C CA . ARG A 1 247 ? 21.194 4.653 -22.813 1.00 96.00 247 ARG A CA 1
ATOM 1959 C C . ARG A 1 247 ? 20.022 5.182 -21.992 1.00 96.00 247 ARG A C 1
ATOM 1961 O O . ARG A 1 247 ? 20.186 6.186 -21.308 1.00 96.00 247 ARG A O 1
ATOM 1968 N N . LYS A 1 248 ? 18.875 4.493 -22.018 1.00 93.75 248 LYS A N 1
ATOM 1969 C CA . LYS A 1 248 ? 17.700 4.850 -21.203 1.00 93.75 248 LYS A CA 1
ATOM 1970 C C . LYS A 1 248 ? 18.027 4.803 -19.704 1.00 93.75 248 LYS A C 1
ATOM 1972 O O . LYS A 1 248 ? 17.698 5.738 -18.977 1.00 93.75 248 LYS A O 1
ATOM 1977 N N . PHE A 1 249 ? 18.731 3.763 -19.247 1.00 93.81 249 PHE A N 1
ATOM 1978 C CA . PHE A 1 249 ? 19.184 3.660 -17.856 1.00 93.81 249 PHE A CA 1
ATOM 1979 C C . PHE A 1 249 ? 20.213 4.734 -17.479 1.00 93.81 249 PHE A C 1
ATOM 1981 O O . PHE A 1 249 ? 20.130 5.280 -16.382 1.00 93.81 249 PHE A O 1
ATOM 1988 N N . ASP A 1 250 ? 21.150 5.071 -18.367 1.00 94.38 250 ASP A N 1
ATOM 1989 C CA . ASP A 1 250 ? 22.141 6.131 -18.127 1.00 94.38 250 ASP A CA 1
ATOM 1990 C C . ASP A 1 250 ? 21.484 7.518 -18.016 1.00 94.38 250 ASP A C 1
ATOM 1992 O O . ASP A 1 250 ? 21.806 8.307 -17.124 1.00 94.38 250 ASP A O 1
ATOM 1996 N N . GLU A 1 251 ? 20.489 7.797 -18.862 1.00 94.19 251 GLU A N 1
ATOM 1997 C CA . GLU A 1 251 ? 19.688 9.020 -18.787 1.00 94.19 251 GLU A CA 1
ATOM 1998 C C . GLU A 1 251 ? 18.852 9.077 -17.499 1.00 94.19 251 GLU A C 1
ATOM 2000 O O . GLU A 1 251 ? 18.791 10.120 -16.841 1.00 94.19 251 GLU A O 1
ATOM 2005 N N . LEU A 1 252 ? 18.229 7.962 -17.104 1.00 91.94 252 LEU A N 1
ATOM 2006 C CA . LEU A 1 252 ? 17.518 7.847 -15.828 1.00 91.94 252 LEU A CA 1
ATOM 2007 C C . LEU A 1 252 ? 18.446 8.103 -14.639 1.00 91.94 252 LEU A C 1
ATOM 2009 O O . LEU A 1 252 ? 18.141 8.950 -13.799 1.00 91.94 252 LEU A O 1
ATOM 2013 N N . GLY A 1 253 ? 19.598 7.432 -14.600 1.00 90.50 253 GLY A N 1
ATOM 2014 C CA . GLY A 1 253 ? 20.602 7.613 -13.555 1.00 90.50 253 GLY A CA 1
ATOM 2015 C C . GLY A 1 253 ? 21.118 9.051 -13.492 1.00 90.50 253 GLY A C 1
ATOM 2016 O O . GLY A 1 253 ? 21.220 9.628 -12.409 1.00 90.50 253 GLY A O 1
ATOM 2017 N N . SER A 1 254 ? 21.360 9.674 -14.646 1.00 93.81 254 SER A N 1
ATOM 2018 C CA . SER A 1 254 ? 21.789 11.075 -14.734 1.00 93.81 254 SER A CA 1
ATOM 2019 C C . SER A 1 254 ? 20.742 12.036 -14.164 1.00 93.81 254 SER A C 1
ATOM 2021 O O . SER A 1 254 ? 21.082 12.880 -13.329 1.00 93.81 254 SER A O 1
ATOM 2023 N N . ARG A 1 255 ? 19.463 11.877 -14.543 1.00 92.25 255 ARG A N 1
ATOM 2024 C CA . ARG A 1 255 ? 18.346 12.670 -13.994 1.00 92.25 255 ARG A CA 1
ATOM 2025 C C . ARG A 1 255 ? 18.207 12.474 -12.485 1.00 92.25 255 ARG A C 1
ATOM 2027 O O . ARG A 1 255 ? 18.013 13.441 -11.751 1.00 92.25 255 ARG A O 1
ATOM 2034 N N . HIS A 1 256 ? 18.348 11.240 -12.013 1.00 88.94 256 HIS A N 1
ATOM 2035 C CA . HIS A 1 256 ? 18.252 10.907 -10.596 1.00 88.94 256 HIS A CA 1
ATOM 2036 C C . HIS A 1 256 ? 19.382 11.558 -9.773 1.00 88.94 256 HIS A C 1
ATOM 2038 O O . HIS A 1 256 ? 19.129 12.201 -8.753 1.00 88.94 256 HIS A O 1
ATOM 2044 N N . ILE A 1 257 ? 20.627 11.496 -10.258 1.00 91.62 257 ILE A N 1
ATOM 2045 C CA . ILE A 1 257 ? 21.778 12.178 -9.642 1.00 91.62 257 ILE A CA 1
ATOM 2046 C C . ILE A 1 257 ? 21.575 13.698 -9.614 1.00 91.62 257 ILE A C 1
ATOM 2048 O O . ILE A 1 257 ? 21.923 14.355 -8.629 1.00 91.62 257 ILE A O 1
ATOM 2052 N N . GLU A 1 258 ? 21.033 14.280 -10.683 1.00 93.62 258 GLU A N 1
ATOM 2053 C CA . GLU A 1 258 ? 20.751 15.714 -10.741 1.00 93.62 258 GLU A CA 1
ATOM 2054 C C . GLU A 1 258 ? 19.699 16.135 -9.705 1.00 93.62 258 GLU A C 1
ATOM 2056 O O . GLU A 1 258 ? 19.904 17.128 -8.999 1.00 93.62 258 GLU A O 1
ATOM 2061 N N . LEU A 1 259 ? 18.628 15.350 -9.544 1.00 90.62 259 LEU A N 1
ATOM 2062 C CA . LEU A 1 259 ? 17.609 15.569 -8.513 1.00 90.62 259 LEU A CA 1
ATOM 2063 C C . LEU A 1 259 ? 18.208 15.523 -7.103 1.00 90.62 259 LEU A C 1
ATOM 2065 O O . LEU A 1 259 ? 18.008 16.463 -6.330 1.00 90.62 259 LEU A O 1
ATOM 2069 N N . LEU A 1 260 ? 19.013 14.503 -6.787 1.00 91.94 260 LEU A N 1
ATOM 2070 C CA . LEU A 1 260 ? 19.689 14.393 -5.488 1.00 91.94 260 LEU A CA 1
ATOM 2071 C C . LEU A 1 260 ? 20.626 15.581 -5.226 1.00 91.94 260 LEU A C 1
ATOM 2073 O O . LEU A 1 260 ? 20.632 16.150 -4.131 1.00 91.94 260 LEU A O 1
ATOM 2077 N N . ARG A 1 261 ? 21.391 16.021 -6.236 1.00 94.38 261 ARG A N 1
ATOM 2078 C CA . ARG A 1 261 ? 22.251 17.215 -6.128 1.00 94.38 261 ARG A CA 1
ATOM 2079 C C . ARG A 1 261 ? 21.441 18.484 -5.887 1.00 94.38 261 ARG A C 1
ATOM 2081 O O . ARG A 1 261 ? 21.870 19.329 -5.102 1.00 94.38 261 ARG A O 1
ATOM 2088 N N . LYS A 1 262 ? 20.296 18.637 -6.555 1.00 94.75 262 LYS A N 1
ATOM 2089 C CA . LYS A 1 262 ? 19.400 19.782 -6.363 1.00 94.75 262 LYS A CA 1
ATOM 2090 C C . LYS A 1 262 ? 18.845 19.798 -4.940 1.00 94.75 262 LYS A C 1
ATOM 2092 O O . LYS A 1 262 ? 18.972 20.816 -4.270 1.00 94.75 262 LYS A O 1
ATOM 2097 N N . LEU A 1 263 ? 18.320 18.673 -4.456 1.00 91.88 263 LEU A N 1
ATOM 2098 C CA . LEU A 1 263 ? 17.802 18.550 -3.090 1.00 91.88 263 LEU A CA 1
ATOM 2099 C C . LEU A 1 263 ? 18.897 18.780 -2.039 1.00 91.88 263 LEU A C 1
ATOM 2101 O O . LEU A 1 263 ? 18.671 19.494 -1.068 1.00 91.88 263 LEU A O 1
ATOM 2105 N N . THR A 1 264 ? 20.122 18.304 -2.282 1.00 93.25 264 THR A N 1
ATOM 2106 C CA . THR A 1 264 ? 21.277 18.591 -1.410 1.00 93.25 264 THR A CA 1
ATOM 2107 C C . THR A 1 264 ? 21.529 20.095 -1.277 1.00 93.25 264 THR A C 1
ATOM 2109 O O . THR A 1 264 ? 21.780 20.580 -0.175 1.00 93.25 264 THR A O 1
ATOM 2112 N N . LYS A 1 265 ? 21.447 20.851 -2.382 1.00 95.69 265 LYS A N 1
ATOM 2113 C CA . LYS A 1 265 ? 21.587 22.316 -2.350 1.00 95.69 265 LYS A CA 1
ATOM 2114 C C . LYS A 1 265 ? 20.448 22.972 -1.574 1.00 95.69 265 LYS A C 1
ATOM 2116 O O . LYS A 1 265 ? 20.727 23.815 -0.733 1.00 95.69 265 LYS A O 1
ATOM 2121 N N . VAL A 1 266 ? 19.204 22.535 -1.785 1.00 94.50 266 VAL A N 1
ATOM 2122 C CA . VAL A 1 266 ? 18.036 23.049 -1.044 1.00 94.50 266 VAL A CA 1
ATOM 2123 C C . VAL A 1 266 ? 18.200 22.825 0.461 1.00 94.50 266 VAL A C 1
ATOM 2125 O O . VAL A 1 266 ? 17.996 23.750 1.239 1.00 94.50 266 VAL A O 1
ATOM 2128 N N . VAL A 1 267 ? 18.652 21.640 0.886 1.00 93.75 267 VAL A N 1
ATOM 2129 C CA . VAL A 1 267 ? 18.940 21.359 2.303 1.00 93.75 267 VAL A CA 1
ATOM 2130 C C . VAL A 1 267 ? 20.032 22.288 2.846 1.00 93.75 267 VAL A C 1
ATOM 2132 O O . VAL A 1 267 ? 19.920 22.783 3.967 1.00 93.75 267 VAL A O 1
ATOM 2135 N N . GLN A 1 268 ? 21.098 22.535 2.078 1.00 94.12 268 GLN A N 1
ATOM 2136 C CA . GLN A 1 268 ? 22.180 23.437 2.487 1.00 94.12 268 GLN A CA 1
ATOM 2137 C C . GLN A 1 268 ? 21.706 24.890 2.619 1.00 94.12 268 GLN A C 1
ATOM 2139 O O . GLN A 1 268 ? 22.025 25.537 3.615 1.00 94.12 268 GLN A O 1
ATOM 2144 N N . GLU A 1 269 ? 20.937 25.386 1.651 1.00 95.69 269 GLU A N 1
ATOM 2145 C CA . GLU A 1 269 ? 20.370 26.738 1.646 1.00 95.69 269 GLU A CA 1
ATOM 2146 C C . GLU A 1 269 ? 19.382 26.932 2.805 1.00 95.69 269 GLU A C 1
ATOM 2148 O O . GLU A 1 269 ? 19.496 27.900 3.554 1.00 95.69 269 GLU A O 1
ATOM 2153 N N . ALA A 1 270 ? 18.481 25.972 3.032 1.00 95.06 270 ALA A N 1
ATOM 2154 C CA . ALA A 1 270 ? 17.530 26.009 4.143 1.00 95.06 270 ALA A CA 1
ATOM 2155 C C . ALA A 1 270 ? 18.239 26.052 5.510 1.00 95.06 270 ALA A C 1
ATOM 2157 O O . ALA A 1 270 ? 17.881 26.848 6.378 1.00 95.06 270 ALA A O 1
ATOM 2158 N N . ARG A 1 271 ? 19.322 25.275 5.683 1.00 93.81 271 ARG A N 1
ATOM 2159 C CA . ARG A 1 271 ? 20.157 25.322 6.899 1.00 93.81 271 ARG A CA 1
ATOM 2160 C C . ARG A 1 271 ? 20.843 26.672 7.093 1.00 93.81 271 ARG A C 1
ATOM 2162 O O . ARG A 1 271 ? 20.933 27.137 8.225 1.00 93.81 271 ARG A O 1
ATOM 2169 N N . GLN A 1 272 ? 21.341 27.288 6.019 1.00 95.88 272 GLN A N 1
ATOM 2170 C CA . GLN A 1 272 ? 21.955 28.622 6.080 1.00 95.88 272 GLN A CA 1
ATOM 2171 C C . GLN A 1 272 ? 20.935 29.703 6.452 1.00 95.88 272 GLN A C 1
ATOM 2173 O O . GLN A 1 272 ? 21.278 30.649 7.154 1.00 95.88 272 GLN A O 1
ATOM 2178 N N . ASN A 1 273 ? 19.686 29.534 6.019 1.00 95.69 273 ASN A N 1
ATOM 2179 C CA . ASN A 1 273 ? 18.585 30.445 6.318 1.00 95.69 273 ASN A CA 1
ATOM 2180 C C . ASN A 1 273 ? 17.922 30.182 7.680 1.00 95.69 273 ASN A C 1
ATOM 2182 O O . ASN A 1 273 ? 17.028 30.936 8.057 1.00 95.69 273 ASN A O 1
ATOM 2186 N N . HIS A 1 274 ? 18.357 29.154 8.421 1.00 94.06 274 HIS A N 1
ATOM 2187 C CA . HIS A 1 274 ? 17.727 28.698 9.666 1.00 94.06 274 HIS A CA 1
ATOM 2188 C C . HIS A 1 274 ? 16.230 28.362 9.506 1.00 94.06 274 HIS A C 1
ATOM 2190 O O . HIS A 1 274 ? 15.438 28.583 10.420 1.00 94.06 274 HIS A O 1
ATOM 2196 N N . ASP A 1 275 ? 15.847 27.841 8.337 1.00 94.69 275 ASP A N 1
ATOM 2197 C CA . ASP A 1 275 ? 14.482 27.397 8.043 1.00 94.69 275 ASP A CA 1
ATOM 2198 C C . ASP A 1 275 ? 14.344 25.896 8.339 1.00 94.69 275 ASP A C 1
ATOM 2200 O O . ASP A 1 275 ? 14.543 25.039 7.473 1.00 94.69 275 ASP A O 1
ATOM 2204 N N . ASP A 1 276 ? 14.051 25.571 9.599 1.00 91.06 276 ASP A N 1
ATOM 2205 C CA . ASP A 1 276 ? 13.973 24.186 10.078 1.00 91.06 276 ASP A CA 1
ATOM 2206 C C . ASP A 1 276 ? 12.859 23.371 9.387 1.00 91.06 276 ASP A C 1
ATOM 2208 O O . ASP A 1 276 ? 13.019 22.164 9.164 1.00 91.06 276 ASP A O 1
ATOM 2212 N N . ASP A 1 277 ? 11.760 24.018 8.986 1.00 89.38 277 ASP A N 1
ATOM 2213 C CA . ASP A 1 277 ? 10.641 23.368 8.295 1.00 89.38 277 ASP A CA 1
ATOM 2214 C C . ASP A 1 277 ? 11.026 22.988 6.859 1.00 89.38 277 ASP A C 1
ATOM 2216 O O . ASP A 1 277 ? 10.764 21.864 6.400 1.00 89.38 277 ASP A O 1
ATOM 2220 N N . GLN A 1 278 ? 11.715 23.890 6.154 1.00 91.00 278 GLN A N 1
ATOM 2221 C CA . GLN A 1 278 ? 12.231 23.608 4.819 1.00 91.00 278 GLN A CA 1
ATOM 2222 C C . GLN A 1 278 ? 13.339 22.548 4.854 1.00 91.00 278 GLN A C 1
ATOM 2224 O O . GLN A 1 278 ? 13.375 21.678 3.980 1.00 91.00 278 GLN A O 1
ATOM 2229 N N . VAL A 1 279 ? 14.203 22.556 5.878 1.00 90.50 279 VAL A N 1
ATOM 2230 C CA . VAL A 1 279 ? 15.209 21.499 6.076 1.00 90.50 279 VAL A CA 1
ATOM 2231 C C . VAL A 1 279 ? 14.535 20.139 6.222 1.00 90.50 279 VAL A C 1
ATOM 2233 O O . VAL A 1 279 ? 14.919 19.198 5.528 1.00 90.50 279 VAL A O 1
ATOM 2236 N N . LYS A 1 280 ? 13.527 20.025 7.092 1.00 87.62 280 LYS A N 1
ATOM 2237 C CA . LYS A 1 280 ? 12.805 18.766 7.313 1.00 87.62 280 LYS A CA 1
ATOM 2238 C C . LYS A 1 280 ? 12.158 18.253 6.025 1.00 87.62 280 LYS A C 1
ATOM 2240 O O . LYS A 1 280 ? 12.294 17.077 5.699 1.00 87.62 280 LYS A O 1
ATOM 2245 N N . THR A 1 281 ? 11.497 19.136 5.281 1.00 87.12 281 THR A N 1
ATOM 2246 C CA . THR A 1 281 ? 10.823 18.785 4.022 1.00 87.12 281 THR A CA 1
ATOM 2247 C C . THR A 1 281 ? 11.821 18.299 2.971 1.00 87.12 281 THR A C 1
ATOM 2249 O O . THR A 1 281 ? 11.666 17.208 2.429 1.00 87.12 281 THR A O 1
ATOM 2252 N N . ALA A 1 282 ? 12.896 19.057 2.736 1.00 89.31 282 ALA A N 1
ATOM 2253 C CA . ALA A 1 282 ? 13.888 18.723 1.719 1.00 89.31 282 ALA A CA 1
ATOM 2254 C C . ALA A 1 282 ? 14.695 17.455 2.055 1.00 89.31 282 ALA A C 1
ATOM 2256 O O . ALA A 1 282 ? 15.083 16.722 1.148 1.00 89.31 282 ALA A O 1
ATOM 2257 N N . VAL A 1 283 ? 14.936 17.173 3.343 1.00 88.62 283 VAL A N 1
ATOM 2258 C CA . VAL A 1 283 ? 15.555 15.909 3.780 1.00 88.62 283 VAL A CA 1
ATOM 2259 C C . VAL A 1 283 ? 14.629 14.727 3.501 1.00 88.62 283 VAL A C 1
ATOM 2261 O O . VAL A 1 283 ? 15.082 13.747 2.920 1.00 88.62 283 VAL A O 1
ATOM 2264 N N . ASN A 1 284 ? 13.340 14.836 3.834 1.00 84.62 284 ASN A N 1
ATOM 2265 C CA . ASN A 1 284 ? 12.374 13.770 3.559 1.00 84.62 284 ASN A CA 1
ATOM 2266 C C . ASN A 1 284 ? 12.250 13.485 2.052 1.00 84.62 284 ASN A C 1
ATOM 2268 O O . ASN A 1 284 ? 12.254 12.326 1.644 1.00 84.62 284 ASN A O 1
ATOM 2272 N N . GLU A 1 285 ? 12.183 14.527 1.217 1.00 86.50 285 GLU A N 1
ATOM 2273 C CA . GLU A 1 285 ? 12.174 14.373 -0.245 1.00 86.50 285 GLU A CA 1
ATOM 2274 C C . GLU A 1 285 ? 13.476 13.746 -0.763 1.00 86.50 285 GLU A C 1
ATOM 2276 O O . GLU A 1 285 ? 13.451 12.911 -1.664 1.00 86.50 285 GLU A O 1
ATOM 2281 N N . TYR A 1 286 ? 14.626 14.126 -0.198 1.00 88.56 286 TYR A N 1
ATOM 2282 C CA . TYR A 1 286 ? 15.914 13.536 -0.564 1.00 88.56 286 TYR A CA 1
ATOM 2283 C C . TYR A 1 286 ? 15.959 12.040 -0.250 1.00 88.56 286 TYR A C 1
ATOM 2285 O O . TYR A 1 286 ? 16.377 11.260 -1.103 1.00 88.56 286 TYR A O 1
ATOM 2293 N N . GLU A 1 287 ? 15.513 11.638 0.941 1.00 85.56 287 GLU A N 1
ATOM 2294 C CA . GLU A 1 287 ? 15.419 10.228 1.331 1.00 85.56 287 GLU A CA 1
ATOM 2295 C C . GLU A 1 287 ? 14.467 9.455 0.408 1.00 85.56 287 GLU A C 1
ATOM 2297 O O . GLU A 1 287 ? 14.809 8.368 -0.047 1.00 85.56 287 GLU A O 1
ATOM 2302 N N . GLU A 1 288 ? 13.324 10.040 0.035 1.00 82.94 288 GLU A N 1
ATOM 2303 C CA . GLU A 1 288 ? 12.393 9.431 -0.924 1.00 82.94 288 GLU A CA 1
ATOM 2304 C C . GLU A 1 288 ? 12.992 9.198 -2.303 1.00 82.94 288 GLU A C 1
ATOM 2306 O O . GLU A 1 288 ? 12.724 8.169 -2.920 1.00 82.94 288 GLU A O 1
ATOM 2311 N N . ILE A 1 289 ? 13.750 10.166 -2.821 1.00 85.25 289 ILE A N 1
ATOM 2312 C CA . ILE A 1 289 ? 14.423 9.989 -4.105 1.00 85.25 289 ILE A CA 1
ATOM 2313 C C . ILE A 1 289 ? 15.517 8.938 -3.962 1.00 85.25 289 ILE A C 1
ATOM 2315 O O . ILE A 1 289 ? 15.601 8.073 -4.816 1.00 85.25 289 ILE A O 1
ATOM 2319 N N . LEU A 1 290 ? 16.288 8.954 -2.874 1.00 83.31 290 LEU A N 1
ATOM 2320 C CA . LEU A 1 290 ? 17.375 8.002 -2.647 1.00 83.31 290 LEU A CA 1
ATOM 2321 C C . LEU A 1 290 ? 16.907 6.537 -2.572 1.00 83.31 290 LEU A C 1
ATOM 2323 O O . LEU A 1 290 ? 17.667 5.641 -2.928 1.00 83.31 290 LEU A O 1
ATOM 2327 N N . GLU A 1 291 ? 15.690 6.288 -2.085 1.00 77.38 291 GLU A N 1
ATOM 2328 C CA . GLU A 1 291 ? 15.115 4.941 -1.973 1.00 77.38 291 GLU A CA 1
ATOM 2329 C C . GLU A 1 291 ? 14.505 4.392 -3.278 1.00 77.38 291 GLU A C 1
ATOM 2331 O O . GLU A 1 291 ? 14.179 3.203 -3.322 1.00 77.38 291 GLU A O 1
ATOM 2336 N N . ARG A 1 292 ? 14.328 5.225 -4.315 1.00 70.69 292 ARG A N 1
ATOM 2337 C CA . ARG A 1 292 ? 13.790 4.812 -5.627 1.00 70.69 292 ARG A CA 1
ATOM 2338 C C . ARG A 1 292 ? 14.838 4.138 -6.500 1.00 70.69 292 ARG A C 1
ATOM 2340 O O . ARG A 1 292 ? 14.444 3.176 -7.195 1.00 70.69 292 ARG A O 1
#